Protein AF-A0A256HV25-F1 (afdb_monomer)

pLDDT: mean 75.72, std 18.16, range [23.39, 94.69]

Foldseek 3Di:
DDDDVNDDPVVVVVCVVVVVVLVVVCVVVVQNSLLVQLLVCLVVVDQNLVSLVVSLVSLVVLLVVVQVVVVVVVNDFVVLVVLLVLLLVLQLVQQQVVLVVVVVVVCSSVVLNVVSVVVVVVVVVVVVVVVVVLVVCCVPDDDPDPDDDDDDDDDDDDDPPVNVVVVVPPPDDWDQTPVRDIDHSCVSSVVSSVQSNCCNNNSRHSSD

Solvent-accessible surface area (backbone atoms only — not comparable to full-atom values): 11513 Å² total; per-residue (Å²): 136,75,51,66,94,82,36,54,59,65,60,51,51,49,51,52,54,50,51,48,53,53,48,49,52,31,61,71,67,64,56,40,55,25,61,61,42,18,57,52,34,43,74,73,68,44,54,46,72,60,19,24,52,51,12,43,55,50,30,50,57,53,39,53,54,49,50,56,60,39,44,78,70,69,73,61,52,64,69,60,49,56,44,30,48,56,17,21,53,56,13,23,54,53,16,37,52,49,41,56,56,30,46,77,69,73,44,24,55,59,53,42,48,50,54,48,53,51,51,50,52,51,51,51,50,50,52,51,51,46,55,54,47,55,58,58,44,64,76,65,67,77,85,85,71,92,69,90,85,82,82,89,82,83,94,81,89,86,75,56,72,65,57,59,57,55,68,70,63,76,51,82,59,70,41,76,45,93,85,71,50,75,45,34,52,60,57,47,26,48,50,21,21,52,52,16,23,50,21,34,48,54,9,39,51,83,51,115

Mean predicted aligned error: 12.94 Å

Sequence (208 aa):
MLGLLGLSAELFALFVVFGFMVGVFFGFFGMGGSFLVTPALLILGYSAPVAIGSSMAFVFGTAVIATLKHHDAGQVDYRLGALMFVGITIGIELGSRLVFGLEVLGIASVVVGVAYVILLAAIGILFTRNALNDEADAGGDGPEAESEGGSDVTPEDDVPEIARKIKSYNVPPMMTLADGSEASLWTITGVGGGVGLISGFLGVGGGF

Secondary structure (DSSP, 8-state):
---BTTB-HHHHHHHHHHHHHHHHHHHHH-S-THHHHHHHHHHTT--HHHHHHHHHHHHHHHHHHHHHHHHHTT---HHHHHHHHHHHHHHHHHHHHHHHHHHHTT-HHHHHHHHHHHHHHHHHHHHHHHHHHHHHHTTSS-------------S-S---HHHHHHTT---SPEEE-TTS-EEEHHHHHHHHHHHHHHHHHH------

Structure (mmCIF, N/CA/C/O backbone):
data_AF-A0A256HV25-F1
#
_entry.id   AF-A0A256HV25-F1
#
loop_
_atom_site.group_PDB
_atom_site.id
_atom_site.type_symbol
_atom_site.label_atom_id
_atom_site.label_alt_id
_atom_site.label_comp_id
_atom_site.label_asym_id
_atom_site.label_entity_id
_atom_site.label_seq_id
_atom_site.pdbx_PDB_ins_code
_atom_site.Cartn_x
_atom_site.Cartn_y
_atom_site.Cartn_z
_atom_site.occupancy
_atom_site.B_iso_or_equiv
_atom_site.auth_seq_id
_atom_site.auth_comp_id
_atom_site.auth_asym_id
_atom_site.auth_atom_id
_atom_site.pdbx_PDB_model_num
ATOM 1 N N . MET A 1 1 ? -17.867 10.812 -37.756 1.00 47.31 1 MET A N 1
ATOM 2 C CA . MET A 1 1 ? -16.881 10.834 -36.654 1.00 47.31 1 MET A CA 1
ATOM 3 C C . MET A 1 1 ? -17.546 11.455 -35.432 1.00 47.31 1 MET A C 1
ATOM 5 O O . MET A 1 1 ? -17.525 12.667 -35.290 1.00 47.31 1 MET A O 1
ATOM 9 N N . LEU A 1 2 ? -18.220 10.650 -34.607 1.00 52.59 2 LEU A N 1
ATOM 10 C CA . LEU A 1 2 ? -18.762 11.093 -33.316 1.00 52.59 2 LEU A CA 1
ATOM 11 C C . LEU A 1 2 ? -17.707 10.763 -32.258 1.00 52.59 2 LEU A C 1
ATOM 13 O O . LEU A 1 2 ? -17.643 9.638 -31.774 1.00 52.59 2 LEU A O 1
ATOM 17 N N . GLY A 1 3 ? -16.804 11.712 -32.012 1.00 55.16 3 GLY A N 1
ATOM 18 C CA . GLY A 1 3 ? -15.828 11.615 -30.934 1.00 55.16 3 GLY A CA 1
ATOM 19 C C . GLY A 1 3 ? -16.413 12.223 -29.668 1.00 55.16 3 GLY A C 1
ATOM 20 O O . GLY A 1 3 ? -16.650 13.429 -29.624 1.00 55.16 3 GLY A O 1
ATOM 21 N N . LEU A 1 4 ? -16.652 11.404 -28.648 1.00 59.78 4 LEU A N 1
ATOM 22 C CA . LEU A 1 4 ? -16.922 11.890 -27.299 1.00 59.78 4 LEU A CA 1
ATOM 23 C C . LEU A 1 4 ? -15.555 12.134 -26.640 1.00 59.78 4 LEU A C 1
ATOM 25 O O . LEU A 1 4 ? -14.702 11.250 -26.657 1.00 59.78 4 LEU A O 1
ATOM 29 N N . LEU A 1 5 ? -15.310 13.343 -26.123 1.00 67.81 5 LEU A N 1
ATOM 30 C CA . LEU A 1 5 ? -14.042 13.732 -25.473 1.00 67.81 5 LEU A CA 1
ATOM 31 C C . LEU A 1 5 ? -12.771 13.607 -26.349 1.00 67.81 5 LEU A C 1
ATOM 33 O O . LEU A 1 5 ? -11.666 13.505 -25.825 1.00 67.81 5 LEU A O 1
ATOM 37 N N . GLY A 1 6 ? -12.902 13.631 -27.681 1.00 73.31 6 GLY A N 1
ATOM 38 C CA . GLY A 1 6 ? -11.759 13.530 -28.603 1.00 73.31 6 GLY A CA 1
ATOM 39 C C . GLY A 1 6 ? -11.239 12.104 -28.838 1.00 73.31 6 GLY A C 1
ATOM 40 O O . GLY A 1 6 ? -10.242 11.932 -29.534 1.00 73.31 6 GLY A O 1
ATOM 41 N N . LEU A 1 7 ? -11.926 11.086 -28.310 1.00 77.06 7 LEU A N 1
ATOM 42 C CA . LEU A 1 7 ? -11.620 9.669 -28.522 1.00 77.06 7 LEU A CA 1
ATOM 43 C C . LEU A 1 7 ? -12.588 9.050 -29.540 1.00 77.06 7 LEU A C 1
ATOM 45 O O . LEU A 1 7 ? -13.741 9.471 -29.653 1.00 77.06 7 LEU A O 1
ATOM 49 N N . SER A 1 8 ? -12.134 8.043 -30.294 1.00 86.81 8 SER A N 1
ATOM 50 C CA . SER A 1 8 ? -13.025 7.272 -31.169 1.00 86.81 8 SER A CA 1
ATOM 51 C C . SER A 1 8 ? -14.019 6.455 -30.332 1.00 86.81 8 SER A C 1
ATOM 53 O O . SER A 1 8 ? -13.702 6.014 -29.226 1.00 86.81 8 SER A O 1
ATOM 55 N N . ALA A 1 9 ? -15.230 6.235 -30.859 1.00 83.62 9 ALA A N 1
ATOM 56 C CA . ALA A 1 9 ? -16.271 5.469 -30.165 1.00 83.62 9 ALA A CA 1
ATOM 57 C C . ALA A 1 9 ? -15.810 4.045 -29.796 1.00 83.62 9 ALA A C 1
ATOM 59 O O . ALA A 1 9 ? -16.172 3.529 -28.743 1.00 83.62 9 ALA A O 1
ATOM 60 N N . GLU A 1 10 ? -14.961 3.446 -30.632 1.00 85.50 10 GLU A N 1
ATOM 61 C CA . GLU A 1 10 ? -14.356 2.133 -30.391 1.00 85.50 10 GLU A CA 1
ATOM 62 C C . GLU A 1 10 ? -13.396 2.150 -29.197 1.00 85.50 10 GLU A C 1
ATOM 64 O O . GLU A 1 10 ? -13.460 1.265 -28.347 1.00 85.50 10 GLU A O 1
ATOM 69 N N . LEU A 1 11 ? -12.547 3.178 -29.085 1.00 86.56 11 LEU A N 1
ATOM 70 C CA . LEU A 1 11 ? -11.605 3.306 -27.972 1.00 86.56 11 LEU A CA 1
ATOM 71 C C . LEU A 1 11 ? -12.338 3.565 -26.650 1.00 86.56 11 LEU A C 1
ATOM 73 O O . LEU A 1 11 ? -11.982 3.010 -25.614 1.00 86.56 11 LEU A O 1
ATOM 77 N N . PHE A 1 12 ? -13.397 4.377 -26.702 1.00 88.00 12 PHE A N 1
ATOM 78 C CA . PHE A 1 12 ? -14.259 4.625 -25.551 1.00 88.00 12 PHE A CA 1
ATOM 79 C C . PHE A 1 12 ? -14.951 3.338 -25.083 1.00 88.00 12 PHE A C 1
ATOM 81 O O . PHE A 1 12 ? -14.896 3.007 -23.900 1.00 88.00 12 PHE A O 1
ATOM 88 N N . ALA A 1 13 ? -15.545 2.573 -26.006 1.00 89.00 13 ALA A N 1
ATOM 89 C CA . ALA A 1 13 ? -16.169 1.291 -25.690 1.00 89.00 13 ALA A CA 1
ATOM 90 C C . ALA A 1 13 ? -15.160 0.287 -25.108 1.00 89.00 13 ALA A C 1
ATOM 92 O O . ALA A 1 13 ? -15.465 -0.386 -24.124 1.00 89.00 13 ALA A O 1
ATOM 93 N N . LEU A 1 14 ? -13.943 0.232 -25.662 1.00 90.88 14 LEU A N 1
ATOM 94 C CA . LEU A 1 14 ? -12.866 -0.615 -25.154 1.00 90.88 14 LEU A CA 1
ATOM 95 C C . LEU A 1 14 ? -12.508 -0.264 -23.707 1.00 90.88 14 LEU A C 1
ATOM 97 O O . LEU A 1 14 ? -12.434 -1.165 -22.876 1.00 90.88 14 LEU A O 1
ATOM 101 N N . PHE A 1 15 ? -12.340 1.018 -23.375 1.00 87.12 15 PHE A N 1
ATOM 102 C CA . PHE A 1 15 ? -12.039 1.430 -22.000 1.00 87.12 15 PHE A CA 1
ATOM 103 C C . PHE A 1 15 ? -13.175 1.136 -21.022 1.00 87.12 15 PHE A C 1
ATOM 105 O O . PHE A 1 15 ? -12.900 0.716 -19.901 1.00 87.12 15 PHE A O 1
ATOM 112 N N . VAL A 1 16 ? -14.435 1.296 -21.435 1.00 89.56 16 VAL A N 1
ATOM 113 C CA . VAL A 1 16 ? -15.590 0.963 -20.587 1.00 89.56 16 VAL A CA 1
ATOM 114 C C . VAL A 1 16 ? -15.651 -0.539 -20.305 1.00 89.56 16 VAL A C 1
ATOM 116 O O . VAL A 1 16 ? -15.772 -0.934 -19.147 1.00 89.56 16 VAL A O 1
ATOM 119 N N . VAL A 1 17 ? -15.524 -1.387 -21.331 1.00 91.75 17 VAL A N 1
ATOM 120 C CA . VAL A 1 17 ? -15.552 -2.852 -21.163 1.00 91.75 17 VAL A CA 1
ATOM 121 C C . VAL A 1 17 ? -14.348 -3.336 -20.358 1.00 91.75 17 VAL A C 1
ATOM 123 O O . VAL A 1 17 ? -14.502 -4.165 -19.463 1.00 91.75 17 VAL A O 1
ATOM 126 N N . PHE A 1 18 ? -13.161 -2.794 -20.633 1.00 84.69 18 PHE A N 1
ATOM 127 C CA . PHE A 1 18 ? -11.949 -3.119 -19.889 1.00 84.69 18 PHE A CA 1
ATOM 128 C C . PHE A 1 18 ? -12.075 -2.715 -18.418 1.00 84.69 18 PHE A C 1
ATOM 130 O O . PHE A 1 18 ? -11.853 -3.542 -17.539 1.00 84.69 18 PHE A O 1
ATOM 137 N N . GLY A 1 19 ? -12.511 -1.482 -18.140 1.00 83.06 19 GLY A N 1
ATOM 138 C CA . GLY A 1 19 ? -12.758 -1.004 -16.780 1.00 83.06 19 GLY A CA 1
ATOM 139 C C . GLY A 1 19 ? -13.807 -1.840 -16.044 1.00 83.06 19 GLY A C 1
ATOM 140 O O . GLY A 1 19 ? -13.615 -2.161 -14.874 1.00 83.06 19 GLY A O 1
ATOM 141 N N . PHE A 1 20 ? -14.871 -2.263 -16.735 1.00 86.56 20 PHE A N 1
ATOM 142 C CA . PHE A 1 20 ? -15.882 -3.159 -16.174 1.00 86.56 20 PHE A CA 1
ATOM 143 C C . PHE A 1 20 ? -15.308 -4.540 -15.832 1.00 86.56 20 PHE A C 1
ATOM 145 O O . PHE A 1 20 ? -15.478 -4.994 -14.706 1.00 86.56 20 PHE A O 1
ATOM 152 N N . MET A 1 21 ? -14.585 -5.196 -16.750 1.00 85.06 21 MET A N 1
ATOM 153 C CA . MET A 1 21 ? -13.962 -6.502 -16.478 1.00 85.06 21 MET A CA 1
ATOM 154 C C . MET A 1 21 ? -12.959 -6.428 -15.327 1.00 85.06 21 MET A C 1
ATOM 156 O O . MET A 1 21 ? -12.987 -7.268 -14.432 1.00 85.06 21 MET A O 1
ATOM 160 N N . VAL A 1 22 ? -12.095 -5.412 -15.335 1.00 78.06 22 VAL A N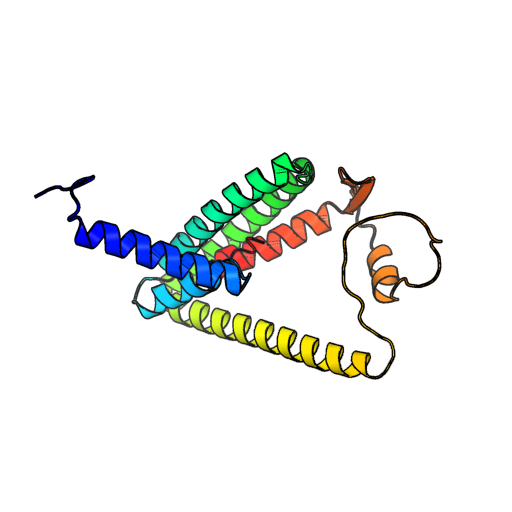 1
ATOM 161 C CA . VAL A 1 22 ? -11.122 -5.173 -14.265 1.00 78.06 22 VAL A CA 1
ATOM 162 C C . VAL A 1 22 ? -11.840 -4.958 -12.930 1.00 78.06 22 VAL A C 1
ATOM 164 O O . VAL A 1 22 ? -11.473 -5.579 -11.937 1.00 78.06 22 VAL A O 1
ATOM 167 N N . GLY A 1 23 ? -12.914 -4.162 -12.914 1.00 76.56 23 GLY A N 1
ATOM 168 C CA . GLY A 1 23 ? -13.751 -3.954 -11.733 1.00 76.56 23 GLY A CA 1
ATOM 169 C C . GLY A 1 23 ? -14.415 -5.236 -11.224 1.00 76.56 23 GLY A C 1
ATOM 170 O O . GLY A 1 23 ? -14.419 -5.474 -10.020 1.00 76.56 23 GLY A O 1
ATOM 171 N N . VAL A 1 24 ? -14.915 -6.095 -12.118 1.00 81.31 24 VAL A N 1
ATOM 172 C CA . VAL A 1 24 ? -15.495 -7.399 -11.751 1.00 81.31 24 VAL A CA 1
ATOM 173 C C . VAL A 1 24 ? -14.442 -8.317 -11.138 1.00 81.31 24 VAL A C 1
ATOM 175 O O . VAL A 1 24 ? -14.700 -8.903 -10.091 1.00 81.31 24 VAL A O 1
ATOM 178 N N . PHE A 1 25 ? -13.248 -8.421 -11.730 1.00 75.31 25 PHE A N 1
ATOM 179 C CA . PHE A 1 25 ? -12.173 -9.226 -11.147 1.00 75.31 25 PHE A CA 1
ATOM 180 C C . PHE A 1 25 ? -11.750 -8.694 -9.778 1.00 75.31 25 PHE A C 1
ATOM 182 O O . PHE A 1 25 ? -11.615 -9.471 -8.837 1.00 75.31 25 PHE A O 1
ATOM 189 N N . PHE A 1 26 ? -11.602 -7.378 -9.632 1.00 73.88 26 PHE A N 1
ATOM 190 C CA . PHE A 1 26 ? -11.257 -6.769 -8.348 1.00 73.88 26 PHE A CA 1
ATOM 191 C C . PHE A 1 26 ? -12.350 -6.967 -7.294 1.00 73.88 26 PHE A C 1
ATOM 193 O O . PHE A 1 26 ? -12.029 -7.246 -6.142 1.00 73.88 26 PHE A O 1
ATOM 200 N N . GLY A 1 27 ? -13.623 -6.888 -7.688 1.00 70.62 27 GLY A N 1
ATOM 201 C CA . GLY A 1 27 ? -14.752 -7.190 -6.811 1.00 70.62 27 GLY A CA 1
ATOM 202 C C . GLY A 1 27 ? -14.815 -8.664 -6.408 1.00 70.62 27 GLY A C 1
ATOM 203 O O . GLY A 1 27 ? -15.108 -8.959 -5.256 1.00 70.62 27 GLY A O 1
ATOM 204 N N . PHE A 1 28 ? -14.500 -9.586 -7.323 1.00 72.62 28 PHE A N 1
ATOM 205 C CA . PHE A 1 28 ? -14.548 -11.026 -7.063 1.00 72.62 28 PHE A CA 1
ATOM 206 C C . PHE A 1 28 ? -13.453 -11.493 -6.101 1.00 72.62 28 PHE A C 1
ATOM 208 O O . PHE A 1 28 ? -13.721 -12.290 -5.209 1.00 72.62 28 PHE A O 1
ATOM 215 N N . PHE A 1 29 ? -12.222 -10.998 -6.261 1.00 68.56 29 P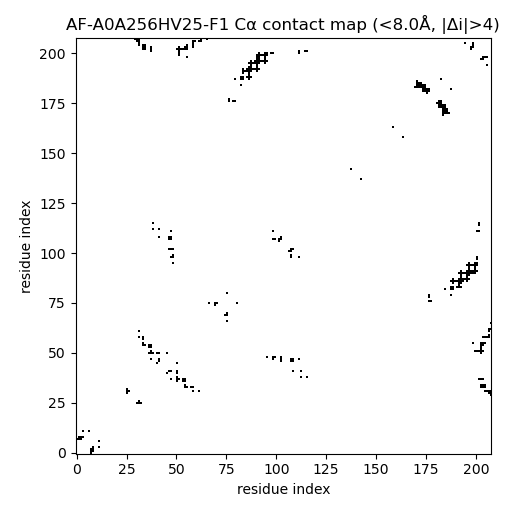HE A N 1
ATOM 216 C CA . PHE A 1 29 ? -11.122 -11.388 -5.376 1.00 68.56 29 PHE A CA 1
ATOM 217 C C . PHE A 1 29 ? -11.199 -10.733 -3.994 1.00 68.56 29 PHE A C 1
ATOM 219 O O . PHE A 1 29 ? -10.499 -11.188 -3.094 1.00 68.56 29 PHE A O 1
ATOM 226 N N . GLY A 1 30 ? -11.961 -9.643 -3.822 1.00 62.97 30 GLY A N 1
ATOM 227 C CA . GLY A 1 30 ? -12.058 -8.878 -2.565 1.00 62.97 30 GLY A CA 1
ATOM 228 C C . GLY A 1 30 ? -10.746 -8.213 -2.112 1.00 62.97 30 GLY A C 1
ATOM 229 O O . GLY A 1 30 ? -10.741 -7.321 -1.271 1.00 62.97 30 GLY A O 1
ATOM 230 N N . MET A 1 31 ? -9.619 -8.604 -2.703 1.00 61.97 31 MET A N 1
ATOM 231 C CA . MET A 1 31 ? -8.289 -8.083 -2.468 1.00 61.97 31 MET A CA 1
ATOM 232 C C . MET A 1 31 ? -8.137 -6.820 -3.324 1.00 61.97 31 MET A C 1
ATOM 234 O O . MET A 1 31 ? -7.856 -6.923 -4.516 1.00 61.97 31 MET A O 1
ATOM 238 N N . GLY A 1 32 ? -8.403 -5.635 -2.754 1.00 62.00 32 GLY A N 1
ATOM 239 C CA . GLY A 1 32 ? -8.324 -4.332 -3.429 1.00 62.00 32 GLY A CA 1
ATOM 240 C C . GLY A 1 32 ? -7.215 -4.293 -4.487 1.00 62.00 32 GLY A C 1
ATOM 241 O O . GLY A 1 32 ? -6.031 -4.370 -4.156 1.00 62.00 32 GLY A O 1
ATOM 242 N N . GLY A 1 33 ? -7.609 -4.227 -5.768 1.00 63.12 33 GLY A N 1
ATOM 243 C CA . GLY A 1 33 ? -6.828 -4.647 -6.950 1.00 63.12 33 GLY A CA 1
ATOM 244 C C . GLY A 1 33 ? -5.441 -4.024 -7.159 1.00 63.12 33 GLY A C 1
ATOM 245 O O . GLY A 1 33 ? -4.712 -4.426 -8.063 1.00 63.12 33 GLY A O 1
ATOM 246 N N . SER A 1 34 ? -5.045 -3.090 -6.294 1.00 71.75 34 SER A N 1
ATOM 247 C CA . SER A 1 34 ? -3.711 -2.495 -6.202 1.00 71.75 34 SER A CA 1
ATOM 248 C C . SER A 1 34 ? -2.580 -3.506 -6.098 1.00 71.75 34 SER A C 1
ATOM 250 O O . SER A 1 34 ? -1.491 -3.229 -6.598 1.00 71.75 34 SER A O 1
ATOM 252 N N . PHE A 1 35 ? -2.838 -4.679 -5.505 1.00 76.56 35 PHE A N 1
ATOM 253 C CA . PHE A 1 35 ? -1.812 -5.696 -5.364 1.00 76.56 35 PHE A CA 1
ATOM 254 C C . PHE A 1 35 ? -1.246 -6.046 -6.749 1.00 76.56 35 PHE A C 1
ATOM 256 O O . PHE A 1 35 ? -0.038 -5.968 -6.917 1.00 76.56 35 PHE A O 1
ATOM 263 N N . LEU A 1 36 ? -2.066 -6.298 -7.771 1.00 78.62 36 LEU A N 1
ATOM 264 C CA . LEU A 1 36 ? -1.574 -6.673 -9.106 1.00 78.62 36 LEU A CA 1
ATOM 265 C C . LEU A 1 36 ? -0.961 -5.515 -9.906 1.00 78.62 36 LEU A C 1
ATOM 267 O O . LEU A 1 36 ? -0.218 -5.758 -10.856 1.00 78.62 36 LEU A O 1
ATOM 271 N N . VAL A 1 37 ? -1.252 -4.264 -9.548 1.00 84.00 37 VAL A N 1
ATOM 272 C CA . VAL A 1 37 ? -0.834 -3.091 -10.332 1.00 84.00 37 VAL A CA 1
ATOM 273 C C . VAL A 1 37 ? 0.680 -2.890 -10.271 1.00 84.00 37 VAL A C 1
ATOM 275 O O . VAL A 1 37 ? 1.313 -2.755 -11.319 1.00 84.00 37 VAL A O 1
ATOM 278 N N . THR A 1 38 ? 1.282 -2.924 -9.077 1.00 88.56 38 THR A N 1
ATOM 279 C CA . THR A 1 38 ? 2.738 -2.767 -8.912 1.00 88.56 38 THR A CA 1
ATOM 280 C C . THR A 1 38 ? 3.547 -3.790 -9.725 1.00 88.56 38 THR A C 1
ATOM 282 O O . THR A 1 38 ? 4.367 -3.369 -10.544 1.00 88.56 38 THR A O 1
ATOM 285 N N . PRO A 1 39 ? 3.350 -5.118 -9.573 1.00 85.88 39 PRO A N 1
ATOM 286 C CA . PRO A 1 39 ? 4.124 -6.105 -10.322 1.00 85.88 39 PRO A CA 1
ATOM 287 C C . PRO A 1 39 ? 3.842 -6.040 -11.827 1.00 85.88 39 PRO A C 1
ATOM 289 O O . PRO A 1 39 ? 4.771 -6.214 -12.612 1.00 85.88 39 PRO A O 1
ATOM 292 N N . ALA A 1 40 ? 2.607 -5.742 -12.251 1.00 87.88 40 ALA A N 1
ATOM 293 C CA . ALA A 1 40 ? 2.295 -5.579 -13.668 1.00 87.88 40 ALA A CA 1
ATOM 294 C C . ALA A 1 40 ? 3.106 -4.434 -14.292 1.00 87.88 40 ALA A C 1
ATOM 296 O O . ALA A 1 40 ? 3.708 -4.612 -15.349 1.00 87.88 40 ALA A O 1
ATOM 297 N N . LEU A 1 41 ? 3.188 -3.283 -13.619 1.00 89.44 41 LEU A N 1
ATOM 298 C CA . LEU A 1 41 ? 3.982 -2.146 -14.089 1.00 89.44 41 LEU A CA 1
ATOM 299 C C . LEU A 1 41 ? 5.488 -2.445 -14.090 1.00 89.44 41 LEU A C 1
ATOM 301 O O . LEU A 1 41 ? 6.177 -2.066 -15.037 1.00 89.44 41 LEU A O 1
ATOM 305 N N . LEU A 1 42 ? 5.993 -3.178 -13.094 1.00 90.44 42 LEU A N 1
ATOM 306 C CA . LEU A 1 42 ? 7.389 -3.630 -13.079 1.00 90.44 42 LEU A CA 1
ATOM 307 C C . LEU A 1 42 ? 7.709 -4.555 -14.265 1.00 90.44 42 LEU A C 1
ATOM 309 O O . LEU A 1 42 ? 8.746 -4.393 -14.905 1.00 90.44 42 LEU A O 1
ATOM 313 N N . ILE A 1 43 ? 6.814 -5.492 -14.596 1.00 89.56 43 ILE A N 1
ATOM 314 C CA . ILE A 1 43 ? 6.967 -6.398 -15.751 1.00 89.56 43 ILE A CA 1
ATOM 315 C C . ILE A 1 43 ? 6.929 -5.619 -17.072 1.00 89.56 43 ILE A C 1
ATOM 317 O O . ILE A 1 43 ? 7.658 -5.951 -18.006 1.00 89.56 43 ILE A O 1
ATOM 321 N N . LEU A 1 44 ? 6.125 -4.556 -17.143 1.00 90.94 44 LEU A N 1
ATOM 322 C CA . LEU A 1 44 ? 6.076 -3.639 -18.286 1.00 90.94 44 LEU A CA 1
ATOM 323 C C . LEU A 1 44 ? 7.312 -2.724 -18.395 1.00 90.94 44 LEU A C 1
ATOM 325 O O . LEU A 1 44 ? 7.399 -1.933 -19.333 1.00 90.94 44 LEU A O 1
ATOM 329 N N . GLY A 1 45 ? 8.273 -2.834 -17.474 1.00 88.81 45 GLY A N 1
ATOM 330 C CA . GLY A 1 45 ? 9.540 -2.104 -17.516 1.00 88.81 45 GLY A CA 1
ATOM 331 C C . GLY A 1 45 ? 9.491 -0.704 -16.903 1.00 88.81 45 GLY A C 1
ATOM 332 O O . GLY A 1 45 ? 10.433 0.066 -17.089 1.00 88.81 45 GLY A O 1
ATOM 333 N N . TYR A 1 46 ? 8.428 -0.355 -16.172 1.00 91.88 46 TYR A N 1
ATOM 334 C CA . TYR A 1 46 ? 8.401 0.883 -15.393 1.00 91.88 46 TYR A CA 1
ATOM 335 C C . TYR A 1 46 ? 9.308 0.767 -14.160 1.00 91.88 46 TYR A C 1
ATOM 337 O O . TYR A 1 46 ? 9.472 -0.311 -13.586 1.00 91.88 46 TYR A O 1
ATOM 345 N N . SER A 1 47 ? 9.892 1.890 -13.734 1.00 91.88 47 SER A N 1
ATOM 346 C CA . SER A 1 47 ? 10.697 1.935 -12.511 1.00 91.88 47 SER A CA 1
ATOM 347 C C . SER A 1 47 ? 9.843 1.685 -11.267 1.00 91.88 47 SER A C 1
ATOM 349 O O . SER A 1 47 ? 8.648 2.003 -11.235 1.00 91.88 47 SER A O 1
ATOM 351 N N . ALA A 1 48 ? 10.458 1.141 -10.214 1.00 90.56 48 ALA A N 1
ATOM 352 C CA . ALA A 1 48 ? 9.744 0.794 -8.989 1.00 90.56 48 ALA A CA 1
ATOM 353 C C . ALA A 1 48 ? 9.032 1.990 -8.327 1.00 90.56 48 ALA A C 1
ATOM 355 O O . ALA A 1 48 ? 7.859 1.834 -7.978 1.00 90.56 48 ALA A O 1
ATOM 356 N N . PRO A 1 49 ? 9.631 3.196 -8.225 1.00 90.69 49 PRO A N 1
ATOM 357 C CA . PRO A 1 49 ? 8.934 4.356 -7.672 1.00 90.69 49 PRO A CA 1
ATOM 358 C C . PRO A 1 49 ? 7.676 4.744 -8.459 1.00 90.69 49 PRO A C 1
ATOM 360 O O . PRO A 1 49 ? 6.670 5.126 -7.865 1.00 90.69 49 PRO A O 1
ATOM 363 N N . VAL A 1 50 ? 7.704 4.623 -9.793 1.00 91.06 50 VAL A N 1
ATOM 364 C CA . VAL A 1 50 ? 6.548 4.938 -10.650 1.00 91.06 50 VAL A CA 1
ATOM 365 C C . VAL A 1 50 ? 5.455 3.887 -10.484 1.00 91.06 50 VAL A C 1
ATOM 367 O O . VAL A 1 50 ? 4.281 4.243 -10.370 1.00 91.06 50 VAL A O 1
ATOM 370 N N . ALA A 1 51 ? 5.829 2.607 -10.427 1.00 91.00 51 ALA A N 1
ATOM 371 C CA . ALA A 1 51 ? 4.890 1.511 -10.209 1.00 91.00 51 ALA A CA 1
ATOM 372 C C . ALA A 1 51 ? 4.170 1.640 -8.855 1.00 91.00 51 ALA A C 1
ATOM 374 O O . ALA A 1 51 ? 2.941 1.612 -8.809 1.00 91.00 51 ALA A O 1
ATOM 375 N N . ILE A 1 52 ? 4.934 1.870 -7.783 1.00 90.62 52 ILE A N 1
ATOM 376 C CA . ILE A 1 52 ? 4.434 2.034 -6.410 1.00 90.62 52 ILE A CA 1
ATOM 377 C C . ILE A 1 52 ? 3.576 3.296 -6.275 1.00 90.62 52 ILE A C 1
ATOM 379 O O . ILE A 1 52 ? 2.502 3.261 -5.679 1.00 90.62 52 ILE A O 1
ATOM 383 N N . GLY A 1 53 ? 4.005 4.422 -6.852 1.00 90.31 53 GLY A N 1
ATOM 384 C CA . GLY A 1 53 ? 3.216 5.656 -6.821 1.00 90.31 53 GLY A CA 1
ATOM 385 C C . GLY A 1 53 ? 1.881 5.517 -7.559 1.00 90.31 53 G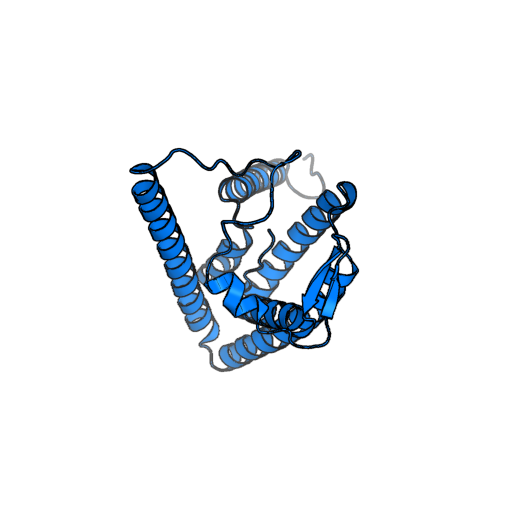LY A C 1
ATOM 386 O O . GLY A 1 53 ? 0.849 5.995 -7.086 1.00 90.31 53 GLY A O 1
ATOM 387 N N . SER A 1 54 ? 1.881 4.812 -8.693 1.00 90.12 54 SER A N 1
ATOM 388 C CA . SER A 1 54 ? 0.669 4.573 -9.484 1.00 90.12 54 SER A CA 1
ATOM 389 C C . SER A 1 54 ? -0.322 3.668 -8.751 1.00 90.12 54 SER A C 1
ATOM 391 O O . SER A 1 54 ? -1.523 3.945 -8.743 1.00 90.12 54 SER A O 1
ATOM 393 N N . SER A 1 55 ? 0.160 2.611 -8.093 1.00 86.38 55 SER A N 1
ATOM 394 C CA . SER A 1 55 ? -0.700 1.732 -7.299 1.00 86.38 55 SER A CA 1
ATOM 395 C C . SER A 1 55 ? -1.245 2.440 -6.053 1.00 86.38 55 SER A C 1
ATOM 397 O O . SER A 1 55 ? -2.426 2.290 -5.747 1.00 86.38 55 SER A O 1
ATOM 399 N N . MET A 1 56 ? -0.451 3.290 -5.388 1.00 87.19 56 MET A N 1
ATOM 400 C CA . MET A 1 56 ? -0.914 4.132 -4.274 1.00 87.19 56 MET A CA 1
ATOM 401 C C . MET A 1 56 ? -2.046 5.075 -4.695 1.00 87.19 56 MET A C 1
ATOM 403 O O . MET A 1 56 ? -3.033 5.213 -3.974 1.00 87.19 56 MET A O 1
ATOM 407 N N . ALA A 1 57 ? -1.944 5.694 -5.876 1.00 88.00 57 ALA A N 1
ATOM 408 C CA . ALA A 1 57 ? -3.006 6.547 -6.406 1.00 88.00 57 ALA A CA 1
ATOM 409 C C . ALA A 1 57 ? -4.307 5.761 -6.648 1.00 88.00 5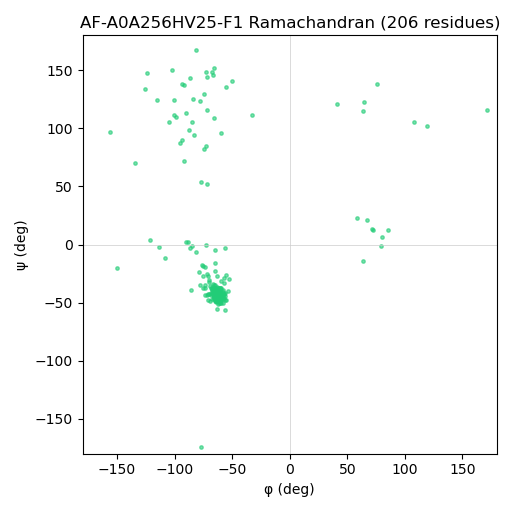7 ALA A C 1
ATOM 411 O O . ALA A 1 57 ? -5.399 6.260 -6.367 1.00 88.00 57 ALA A O 1
ATOM 412 N N . PHE A 1 58 ? -4.196 4.515 -7.115 1.00 82.94 58 PHE A N 1
ATOM 413 C CA . PHE A 1 58 ? -5.342 3.622 -7.272 1.00 82.94 58 PHE A CA 1
ATOM 414 C C . PHE A 1 58 ? -5.993 3.277 -5.920 1.00 82.94 58 PHE A C 1
ATOM 416 O O . PHE A 1 58 ? -7.203 3.445 -5.773 1.00 82.94 58 PHE A O 1
ATOM 423 N N . VAL A 1 59 ? -5.195 2.878 -4.918 1.00 83.19 59 VAL A N 1
ATOM 424 C CA . VAL A 1 59 ? -5.670 2.602 -3.544 1.00 83.19 59 VAL A CA 1
ATOM 425 C C . VAL A 1 59 ? -6.373 3.815 -2.952 1.00 83.19 59 VAL A C 1
ATOM 427 O O . VAL A 1 59 ? -7.416 3.677 -2.319 1.00 83.19 59 VAL A O 1
ATOM 430 N N . PHE A 1 60 ? -5.815 5.009 -3.146 1.00 86.69 60 PHE A N 1
ATOM 431 C CA . PHE A 1 60 ? -6.409 6.239 -2.641 1.00 86.69 60 PHE A CA 1
ATOM 432 C C . PHE A 1 60 ? -7.828 6.437 -3.188 1.00 86.69 60 PHE A C 1
ATOM 434 O O . PHE A 1 60 ? -8.752 6.697 -2.420 1.00 86.69 60 PHE A O 1
ATOM 441 N N . GLY A 1 61 ? -8.025 6.239 -4.496 1.00 85.12 61 GLY A N 1
ATOM 442 C CA . GLY A 1 61 ? -9.346 6.334 -5.118 1.00 85.12 61 GLY A CA 1
ATOM 443 C C . GLY A 1 61 ? -10.353 5.344 -4.528 1.00 85.12 61 GLY A C 1
ATOM 444 O O . GLY A 1 61 ? -11.469 5.734 -4.179 1.00 85.12 61 GLY A O 1
ATOM 445 N N . THR A 1 62 ? -9.958 4.080 -4.354 1.00 80.81 62 THR A N 1
ATOM 446 C CA . THR A 1 62 ? -10.837 3.060 -3.763 1.00 80.81 62 THR A CA 1
ATOM 447 C C . THR A 1 62 ? -11.124 3.333 -2.287 1.00 80.81 62 THR A C 1
ATOM 449 O O . THR A 1 62 ? -12.264 3.181 -1.857 1.00 80.81 62 THR A O 1
ATOM 452 N N . ALA A 1 63 ? -10.132 3.804 -1.526 1.00 83.88 63 ALA A N 1
ATOM 453 C CA . ALA A 1 63 ? -10.272 4.128 -0.108 1.00 83.88 63 ALA A CA 1
ATOM 454 C C . ALA A 1 63 ? -11.226 5.306 0.126 1.00 83.88 63 ALA A C 1
ATOM 456 O O . ALA A 1 63 ? -12.031 5.264 1.055 1.00 83.88 63 ALA A O 1
ATOM 457 N N . VAL A 1 64 ? -11.195 6.334 -0.731 1.00 87.31 64 VAL A N 1
ATOM 458 C CA . VAL A 1 64 ? -12.144 7.457 -0.656 1.00 87.31 64 VAL A CA 1
ATOM 459 C C . VAL A 1 64 ? -13.574 6.966 -0.876 1.00 87.31 64 VAL A C 1
ATOM 461 O O . VAL A 1 64 ? -14.456 7.285 -0.082 1.00 87.31 64 VAL A O 1
ATOM 464 N N . ILE A 1 65 ? -13.808 6.154 -1.912 1.00 85.88 65 ILE A N 1
ATOM 465 C CA . ILE A 1 65 ? -15.142 5.606 -2.204 1.00 85.88 65 ILE A CA 1
ATOM 466 C C . ILE A 1 65 ? -15.622 4.710 -1.054 1.00 85.88 65 ILE A C 1
ATOM 468 O O . ILE A 1 65 ? -16.767 4.834 -0.620 1.00 85.88 65 ILE A O 1
ATOM 472 N N . ALA A 1 66 ? -14.747 3.846 -0.531 1.00 82.88 66 ALA A N 1
ATOM 473 C CA . ALA A 1 66 ? -15.049 2.999 0.617 1.00 82.88 66 ALA A CA 1
ATOM 474 C C . ALA A 1 66 ? -15.401 3.836 1.853 1.00 82.88 66 ALA A C 1
ATOM 476 O O . ALA A 1 66 ? -16.418 3.580 2.490 1.00 82.88 66 ALA A O 1
ATOM 477 N N . THR A 1 67 ? -14.622 4.877 2.152 1.00 85.94 67 THR A N 1
ATOM 478 C CA . THR A 1 67 ? -14.871 5.767 3.295 1.00 85.94 67 THR A CA 1
ATOM 479 C C . THR A 1 67 ? -16.218 6.469 3.165 1.00 85.94 67 THR A C 1
ATOM 481 O O . THR A 1 67 ? -16.978 6.490 4.125 1.00 85.94 67 THR A O 1
ATOM 484 N N . LEU A 1 68 ? -16.552 6.995 1.982 1.00 86.88 68 LEU A N 1
ATOM 485 C CA . LEU A 1 68 ? -17.849 7.635 1.741 1.00 86.88 68 LEU A CA 1
ATOM 486 C C . LEU A 1 68 ? -19.010 6.652 1.942 1.00 86.88 68 LEU A C 1
ATOM 488 O O . LEU A 1 68 ? -19.980 6.980 2.615 1.00 86.88 68 LEU A O 1
ATOM 492 N N . LYS A 1 69 ? -18.884 5.424 1.429 1.00 86.06 69 LYS A N 1
ATOM 493 C CA . LYS A 1 69 ? -19.910 4.386 1.586 1.00 86.06 69 LYS A CA 1
ATOM 494 C C . LYS A 1 69 ? -20.133 4.000 3.055 1.00 86.06 69 LYS A C 1
ATOM 496 O O . LYS A 1 69 ? -21.277 3.869 3.476 1.00 86.06 69 LYS A O 1
ATOM 501 N N . HIS A 1 70 ? -19.063 3.806 3.826 1.00 85.19 70 HIS A N 1
ATOM 502 C CA . HIS A 1 70 ? -19.159 3.409 5.239 1.00 85.19 70 HIS A CA 1
ATOM 503 C C . HIS A 1 70 ? -19.504 4.585 6.159 1.00 85.19 70 HIS A C 1
ATOM 505 O O . HIS A 1 70 ? -20.064 4.391 7.238 1.00 85.19 70 HIS A O 1
ATOM 511 N N . HIS A 1 71 ? -19.208 5.815 5.735 1.00 86.38 71 HIS A N 1
ATOM 512 C CA . HIS A 1 71 ? -19.620 7.014 6.451 1.00 86.38 71 HIS A CA 1
ATOM 513 C C . HIS A 1 71 ? -21.141 7.102 6.551 1.00 86.38 71 HIS A C 1
ATOM 515 O O . HIS A 1 71 ? -21.669 7.353 7.633 1.00 86.38 71 HIS A O 1
ATOM 521 N N . ASP A 1 72 ? -21.839 6.834 5.448 1.00 82.31 72 ASP A N 1
ATOM 522 C CA . ASP A 1 72 ? -23.302 6.870 5.408 1.00 82.31 72 ASP A CA 1
ATOM 523 C C . ASP A 1 72 ? -23.935 5.782 6.298 1.00 82.31 72 ASP A C 1
ATOM 525 O O . ASP A 1 72 ? -25.058 5.946 6.771 1.00 82.31 72 ASP A O 1
ATOM 529 N N . ALA A 1 73 ? -23.194 4.706 6.590 1.00 83.38 73 ALA A N 1
ATOM 530 C CA . ALA A 1 73 ? -23.578 3.653 7.531 1.00 83.38 73 ALA A CA 1
ATOM 531 C C . ALA A 1 73 ? -23.235 3.972 9.003 1.00 83.38 73 ALA A C 1
ATOM 533 O O . ALA A 1 73 ? -23.520 3.166 9.885 1.00 83.38 73 ALA A O 1
ATOM 534 N N . GLY A 1 74 ? -22.616 5.124 9.293 1.00 80.88 74 GLY A N 1
ATOM 535 C CA . GLY A 1 74 ? -22.200 5.506 10.648 1.00 80.88 74 GLY A CA 1
ATOM 536 C C . GLY A 1 74 ? -21.012 4.707 11.199 1.00 80.88 74 GLY A C 1
ATOM 537 O O . GLY A 1 74 ? -20.732 4.780 12.391 1.00 80.88 74 GLY A O 1
ATOM 538 N N . GLN A 1 75 ? -20.300 3.963 10.347 1.00 80.38 75 GLN A N 1
ATOM 539 C CA . GLN A 1 75 ? -19.217 3.048 10.738 1.00 80.38 75 GLN A CA 1
ATOM 540 C C . GLN A 1 75 ? -17.827 3.716 10.761 1.00 80.38 75 GLN A C 1
ATOM 542 O O . GLN A 1 75 ? -16.821 3.060 11.023 1.00 80.38 75 GLN A O 1
ATOM 547 N N . VAL A 1 76 ? -17.738 5.020 10.472 1.00 82.06 76 VAL A N 1
ATOM 548 C CA . VAL A 1 76 ? -16.458 5.739 10.357 1.00 82.06 76 VAL A CA 1
ATOM 549 C C . VAL A 1 76 ? -16.134 6.503 11.638 1.00 82.06 76 VAL A C 1
ATOM 551 O O . VAL A 1 76 ? -16.724 7.545 11.926 1.00 82.06 76 VAL A O 1
ATOM 554 N N . ASP A 1 77 ? -15.119 6.035 12.367 1.00 85.75 77 ASP A N 1
ATOM 555 C CA . ASP A 1 77 ? -14.498 6.789 13.458 1.00 85.75 77 ASP A CA 1
ATOM 556 C C . ASP A 1 77 ? -13.374 7.690 12.913 1.00 85.75 77 ASP A C 1
ATOM 558 O O . ASP A 1 77 ? -12.230 7.277 12.696 1.00 85.75 77 ASP A O 1
ATOM 562 N N . TYR A 1 78 ? -13.699 8.966 12.710 1.00 84.69 78 TYR A N 1
ATOM 563 C CA . TYR A 1 78 ? -12.752 9.971 12.228 1.00 84.69 78 TYR A CA 1
ATOM 564 C C . TYR A 1 78 ? -11.574 10.223 13.180 1.00 84.69 78 TYR A C 1
ATOM 566 O O . TYR A 1 78 ? -10.497 10.622 12.729 1.00 84.69 78 TYR A O 1
ATOM 574 N N . ARG A 1 79 ? -11.743 9.995 14.488 1.00 82.56 79 ARG A N 1
ATOM 575 C CA . ARG A 1 79 ? -10.675 10.178 15.478 1.00 82.56 79 ARG A CA 1
ATOM 576 C C . ARG A 1 79 ? -9.653 9.055 15.361 1.00 82.56 79 ARG A C 1
ATOM 578 O O . ARG A 1 79 ? -8.450 9.326 15.361 1.00 82.56 79 ARG A O 1
ATOM 585 N N . LEU A 1 80 ? -10.124 7.818 15.213 1.00 85.19 80 LEU A N 1
ATOM 586 C CA . LEU A 1 80 ? -9.270 6.668 14.934 1.00 85.19 80 LEU A CA 1
ATOM 587 C C . LEU A 1 80 ? -8.559 6.827 13.584 1.00 85.19 80 LEU A C 1
ATOM 589 O O . LEU A 1 80 ? -7.339 6.663 13.506 1.00 85.19 80 LEU A O 1
ATOM 593 N N . GLY A 1 81 ? -9.300 7.223 12.545 1.00 86.00 81 GLY A N 1
ATOM 594 C CA . GLY A 1 81 ? -8.758 7.465 11.208 1.00 86.00 81 GLY A CA 1
ATOM 595 C C . GLY A 1 81 ? -7.648 8.520 11.196 1.00 86.00 81 GLY A C 1
ATOM 596 O O . GLY A 1 81 ? -6.593 8.299 10.604 1.00 86.00 81 GLY A O 1
ATOM 597 N N . ALA A 1 82 ? -7.823 9.633 11.915 1.00 86.81 82 ALA A N 1
ATOM 598 C CA . ALA A 1 82 ? -6.801 10.675 12.022 1.00 86.81 82 ALA A CA 1
ATOM 599 C C . ALA A 1 82 ? -5.513 10.179 12.705 1.00 86.81 82 ALA A C 1
ATOM 601 O O . ALA A 1 82 ? -4.411 10.556 12.310 1.00 86.81 82 ALA A O 1
ATOM 602 N N . LEU A 1 83 ? -5.627 9.310 13.710 1.00 84.38 83 LEU A N 1
ATOM 603 C CA . LEU A 1 83 ? -4.465 8.724 14.380 1.00 84.38 83 LEU A CA 1
ATOM 604 C C . LEU A 1 83 ? -3.735 7.704 13.512 1.00 84.38 83 LEU A C 1
ATOM 606 O O . LEU A 1 83 ? -2.505 7.731 13.430 1.00 84.38 83 LEU A O 1
ATOM 610 N N . MET A 1 84 ? -4.489 6.839 12.835 1.00 86.19 84 MET A N 1
ATOM 611 C CA . MET A 1 84 ? -3.948 5.927 11.829 1.00 86.19 84 MET A CA 1
ATOM 612 C C . MET A 1 84 ? -3.204 6.705 10.745 1.00 86.19 84 MET A C 1
ATOM 614 O O . MET A 1 84 ? -2.081 6.343 10.404 1.00 86.19 84 MET A O 1
ATOM 618 N N . PHE A 1 85 ? -3.778 7.811 10.266 1.00 88.69 85 PHE A N 1
ATOM 619 C CA . PHE A 1 85 ? -3.182 8.658 9.236 1.00 88.69 85 PHE A CA 1
ATOM 620 C C . PHE A 1 85 ? -1.785 9.161 9.620 1.00 88.69 85 PHE A C 1
ATOM 622 O O . PHE A 1 85 ? -0.874 9.126 8.790 1.00 88.69 85 PHE A O 1
ATOM 629 N N . VAL A 1 86 ? -1.575 9.568 10.877 1.00 90.00 86 VAL A N 1
ATOM 630 C CA . VAL A 1 86 ? -0.250 9.998 11.359 1.00 90.00 86 VAL A CA 1
ATOM 631 C C . VAL A 1 86 ? 0.763 8.854 11.280 1.00 90.00 86 VAL A C 1
ATOM 633 O O . VAL A 1 86 ? 1.851 9.038 10.735 1.00 90.00 86 VAL A O 1
ATOM 636 N N . GLY A 1 87 ? 0.402 7.668 11.779 1.00 89.44 87 GLY A N 1
ATOM 637 C CA . GLY A 1 87 ? 1.269 6.488 11.713 1.00 89.44 87 GLY A CA 1
ATOM 638 C C . GLY A 1 87 ? 1.590 6.099 10.270 1.00 89.44 87 GLY A C 1
ATOM 639 O O . GLY A 1 87 ? 2.758 5.977 9.903 1.00 89.44 87 GLY A O 1
ATOM 640 N N . ILE A 1 88 ? 0.554 5.992 9.436 1.00 90.12 88 ILE A N 1
ATOM 641 C CA . ILE A 1 88 ? 0.653 5.626 8.020 1.00 90.12 88 ILE A CA 1
ATOM 642 C C . ILE A 1 88 ? 1.568 6.591 7.270 1.00 90.12 88 ILE A C 1
ATOM 644 O O . ILE A 1 88 ? 2.452 6.138 6.551 1.00 90.12 88 ILE A O 1
ATOM 648 N N . THR A 1 89 ? 1.415 7.901 7.467 1.00 91.12 89 THR A N 1
ATOM 649 C CA . THR A 1 89 ? 2.233 8.911 6.776 1.00 91.12 89 THR A CA 1
ATOM 650 C C . THR A 1 89 ? 3.721 8.735 7.083 1.00 91.12 89 THR A C 1
ATOM 652 O O . THR A 1 89 ? 4.549 8.755 6.174 1.00 91.12 89 THR A O 1
ATOM 655 N N . ILE A 1 90 ? 4.071 8.503 8.353 1.00 93.62 90 ILE A N 1
ATOM 656 C CA . ILE A 1 90 ? 5.462 8.261 8.765 1.00 93.62 90 ILE A CA 1
ATOM 657 C C . ILE A 1 90 ? 5.988 6.957 8.151 1.00 93.62 90 ILE A C 1
ATOM 659 O O . ILE A 1 90 ? 7.110 6.922 7.642 1.00 93.62 90 ILE A O 1
ATOM 663 N N . GLY A 1 91 ? 5.174 5.899 8.169 1.00 91.56 91 GLY A N 1
ATOM 664 C CA . GLY A 1 91 ? 5.505 4.615 7.559 1.00 91.56 91 GLY A CA 1
ATOM 665 C C . GLY A 1 91 ? 5.759 4.729 6.055 1.00 91.56 91 GLY A C 1
ATOM 666 O O . GLY A 1 91 ? 6.803 4.288 5.580 1.00 91.56 91 GLY A O 1
ATOM 667 N N . ILE A 1 92 ? 4.847 5.372 5.318 1.00 91.50 92 ILE A N 1
ATOM 668 C CA . ILE A 1 92 ? 4.945 5.559 3.863 1.00 91.50 92 ILE A CA 1
ATOM 669 C C . ILE A 1 92 ? 6.213 6.323 3.510 1.00 91.50 92 ILE A C 1
ATOM 671 O O . ILE A 1 92 ? 6.938 5.914 2.607 1.00 91.50 92 ILE A O 1
ATOM 675 N N . GLU A 1 93 ? 6.515 7.399 4.234 1.00 93.50 93 GLU A N 1
ATOM 676 C CA . GLU A 1 93 ? 7.712 8.197 3.984 1.00 93.50 93 GLU A CA 1
ATOM 677 C C . GLU A 1 93 ? 8.995 7.369 4.182 1.00 93.50 93 GLU A C 1
ATOM 679 O O . GLU A 1 93 ? 9.924 7.448 3.376 1.00 93.50 93 GLU A O 1
ATOM 684 N N . LEU A 1 94 ? 9.048 6.526 5.219 1.00 94.69 94 LEU A N 1
ATOM 685 C CA . LEU A 1 94 ? 10.164 5.601 5.445 1.00 94.69 94 LEU A CA 1
ATOM 686 C C . LEU A 1 94 ? 10.272 4.549 4.332 1.00 94.69 94 LEU A C 1
ATOM 688 O O . LEU A 1 94 ? 11.362 4.342 3.797 1.00 94.69 94 LEU A O 1
ATOM 692 N N . GLY A 1 95 ? 9.158 3.914 3.958 1.00 91.00 95 GLY A N 1
ATOM 693 C CA . GLY A 1 95 ? 9.114 2.907 2.893 1.00 91.00 95 GLY A CA 1
ATOM 694 C C . GLY A 1 95 ? 9.524 3.479 1.534 1.00 91.00 95 GLY A C 1
ATOM 695 O O . GLY A 1 95 ? 10.376 2.914 0.851 1.00 91.00 95 GLY A O 1
ATOM 696 N N . SER A 1 96 ? 9.001 4.654 1.190 1.00 90.94 96 SER A N 1
ATOM 697 C CA . SER A 1 96 ? 9.323 5.384 -0.038 1.00 90.94 96 SER A CA 1
ATOM 698 C C . SER A 1 96 ? 10.812 5.726 -0.117 1.00 90.94 96 SER A C 1
ATOM 700 O O . SER A 1 96 ? 11.469 5.440 -1.118 1.00 90.94 96 SER A O 1
ATOM 702 N N . ARG A 1 97 ? 11.400 6.254 0.967 1.00 93.31 97 ARG A N 1
ATOM 703 C CA . ARG A 1 97 ? 12.843 6.550 1.020 1.00 93.31 97 ARG A CA 1
ATOM 704 C C . ARG A 1 97 ? 13.709 5.314 0.820 1.00 93.31 97 ARG A C 1
ATOM 706 O O . ARG A 1 97 ? 14.744 5.417 0.164 1.00 93.31 97 ARG A O 1
ATOM 713 N N . LEU A 1 98 ? 13.298 4.161 1.351 1.00 93.00 98 LEU A N 1
ATOM 714 C CA . LEU A 1 98 ? 13.991 2.901 1.088 1.00 93.00 98 LEU A CA 1
ATOM 715 C C . LEU A 1 98 ? 13.952 2.578 -0.405 1.00 93.00 98 LEU A C 1
ATOM 717 O O . LEU A 1 98 ? 15.005 2.369 -0.998 1.00 93.00 98 LEU A O 1
ATOM 721 N N . VAL A 1 99 ? 12.776 2.619 -1.034 1.00 92.06 99 VAL A N 1
ATOM 722 C CA . VAL A 1 99 ? 12.630 2.350 -2.474 1.00 92.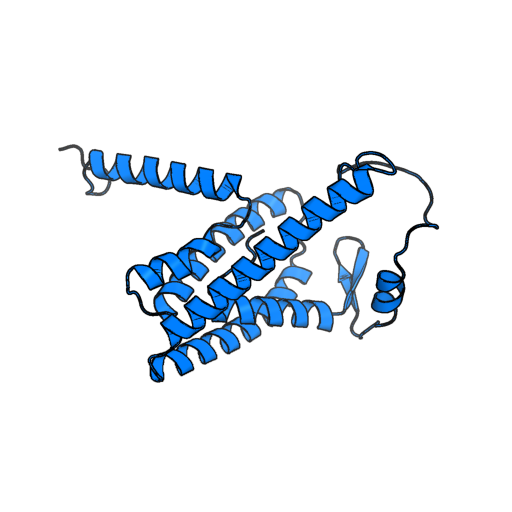06 99 VAL A CA 1
ATOM 723 C C . VAL A 1 99 ? 13.489 3.299 -3.308 1.00 92.06 99 VAL A C 1
ATOM 725 O O . VAL A 1 99 ? 14.227 2.835 -4.171 1.00 92.06 99 VAL A O 1
ATOM 728 N N . PHE A 1 100 ? 13.467 4.605 -3.028 1.00 92.25 100 PHE A N 1
ATOM 729 C CA . PHE A 1 100 ? 14.323 5.572 -3.720 1.00 92.25 100 PHE A CA 1
ATOM 730 C C . PHE A 1 100 ? 15.816 5.288 -3.509 1.00 92.25 100 PHE A C 1
ATOM 732 O O . PHE A 1 100 ? 16.598 5.392 -4.451 1.00 92.25 100 PHE A O 1
ATOM 739 N N . GLY A 1 101 ? 16.221 4.878 -2.304 1.00 91.31 101 GLY A N 1
ATOM 740 C CA . GLY A 1 101 ? 17.591 4.438 -2.038 1.00 91.31 101 GLY A CA 1
ATOM 741 C C . GLY A 1 101 ? 17.985 3.206 -2.859 1.00 91.31 101 GLY A C 1
ATOM 742 O O . GLY A 1 101 ? 19.082 3.154 -3.411 1.00 91.31 101 GLY A O 1
ATOM 743 N N . LEU A 1 102 ? 17.079 2.237 -2.996 1.00 91.62 102 LEU A N 1
ATOM 744 C CA . LEU A 1 102 ? 17.278 1.044 -3.820 1.00 91.62 102 LEU A CA 1
ATOM 745 C C . LEU A 1 102 ? 17.273 1.359 -5.325 1.00 91.62 102 LEU A C 1
ATOM 747 O O . LEU A 1 102 ? 17.940 0.666 -6.097 1.00 91.62 102 LEU A O 1
ATOM 751 N N . GLU A 1 103 ? 16.535 2.387 -5.743 1.00 91.25 103 GLU A N 1
ATOM 752 C CA . GLU A 1 103 ? 16.454 2.835 -7.136 1.00 91.25 103 GLU A CA 1
ATOM 753 C C . GLU A 1 103 ? 17.790 3.439 -7.572 1.00 91.25 103 GLU A C 1
ATOM 755 O O . GLU A 1 103 ? 18.297 3.104 -8.639 1.00 91.25 103 GLU A O 1
ATOM 760 N N . VAL A 1 104 ? 18.426 4.243 -6.709 1.00 90.75 104 VAL A N 1
ATOM 761 C CA . VAL A 1 104 ? 19.781 4.778 -6.948 1.00 90.75 104 VAL A CA 1
ATOM 762 C C . VAL A 1 104 ? 20.812 3.654 -7.112 1.00 90.75 104 VAL A C 1
ATOM 764 O O . VAL A 1 104 ? 21.771 3.799 -7.867 1.00 90.75 104 VAL A O 1
ATOM 767 N N . LEU A 1 105 ? 20.606 2.518 -6.441 1.00 90.75 105 LEU A N 1
ATOM 768 C CA . LEU A 1 105 ? 21.442 1.321 -6.573 1.00 90.75 105 LEU A CA 1
ATOM 769 C C . LEU A 1 105 ? 21.090 0.459 -7.803 1.00 90.75 105 LEU A C 1
ATOM 771 O O . LEU A 1 105 ? 21.787 -0.517 -8.074 1.00 90.75 105 LEU A O 1
ATOM 775 N N . GLY A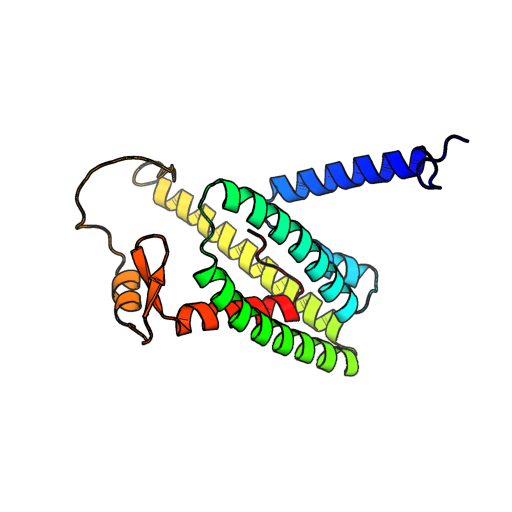 1 106 ? 20.021 0.785 -8.537 1.00 90.50 106 GLY A N 1
ATOM 776 C CA . GLY A 1 106 ? 19.568 0.054 -9.725 1.00 90.50 106 GLY A CA 1
ATOM 777 C C . GLY A 1 106 ? 18.935 -1.313 -9.441 1.00 90.50 106 GLY A C 1
ATOM 778 O O . GLY A 1 106 ? 18.745 -2.098 -10.367 1.00 90.50 106 GLY A O 1
ATOM 779 N N . ILE A 1 107 ? 18.615 -1.622 -8.178 1.00 92.75 107 ILE A N 1
ATOM 780 C CA . ILE A 1 107 ? 18.090 -2.936 -7.760 1.00 92.75 107 ILE A CA 1
ATOM 781 C C . ILE A 1 107 ? 16.641 -2.891 -7.262 1.00 92.75 107 ILE A C 1
ATOM 783 O O . ILE A 1 107 ? 16.086 -3.941 -6.937 1.00 92.75 107 ILE A O 1
ATOM 787 N N . ALA A 1 108 ? 16.007 -1.715 -7.208 1.00 90.44 108 ALA A N 1
ATOM 788 C CA . ALA A 1 108 ? 14.659 -1.568 -6.655 1.00 90.44 108 ALA A CA 1
ATOM 789 C C . ALA A 1 108 ? 13.630 -2.482 -7.323 1.00 90.44 108 ALA A C 1
ATOM 791 O O . ALA A 1 108 ? 12.924 -3.190 -6.616 1.00 90.44 108 ALA A O 1
ATOM 792 N N . SER A 1 109 ? 13.583 -2.546 -8.656 1.00 87.62 109 SER A N 1
ATOM 793 C CA . SER A 1 109 ? 12.618 -3.397 -9.368 1.00 87.62 109 SER A CA 1
ATOM 794 C C . SER A 1 109 ? 12.741 -4.876 -8.991 1.00 87.62 109 SER A C 1
ATOM 796 O O . SER A 1 109 ? 11.730 -5.552 -8.808 1.00 87.62 109 SER A O 1
ATOM 798 N N . VAL A 1 110 ? 13.971 -5.375 -8.817 1.00 90.25 110 VAL A N 1
ATOM 799 C CA . VAL A 1 110 ? 14.221 -6.767 -8.413 1.00 90.25 110 VAL A CA 1
ATOM 800 C C . VAL A 1 110 ? 13.819 -6.980 -6.961 1.00 90.25 110 VAL A C 1
ATOM 802 O O . VAL A 1 110 ? 13.112 -7.937 -6.660 1.00 90.25 110 VAL A O 1
ATOM 805 N N . VAL A 1 111 ? 14.237 -6.094 -6.055 1.00 92.75 111 VAL A N 1
ATOM 806 C CA . VAL A 1 111 ? 13.942 -6.246 -4.626 1.00 92.75 111 VAL A CA 1
ATOM 807 C C . VAL A 1 111 ? 12.444 -6.126 -4.357 1.00 92.75 111 VAL A C 1
ATOM 809 O O . VAL A 1 111 ? 11.890 -6.973 -3.661 1.00 92.75 111 VAL A O 1
ATOM 812 N N . VAL A 1 112 ? 11.781 -5.122 -4.933 1.00 89.94 112 VAL A N 1
ATOM 813 C CA . VAL A 1 112 ? 10.329 -4.939 -4.818 1.00 89.94 112 VAL A CA 1
ATOM 814 C C . VAL A 1 112 ? 9.609 -6.135 -5.433 1.00 89.94 112 VAL A C 1
ATOM 816 O O . VAL A 1 112 ? 8.715 -6.683 -4.798 1.00 89.94 112 VAL A O 1
ATOM 819 N N . GLY A 1 113 ? 10.038 -6.613 -6.607 1.00 88.69 113 GLY A N 1
ATOM 820 C CA . GLY A 1 113 ? 9.475 -7.810 -7.234 1.00 88.69 113 GLY A CA 1
ATOM 821 C C . GLY A 1 113 ? 9.604 -9.068 -6.366 1.00 88.69 113 GLY A C 1
ATOM 822 O O . GLY A 1 113 ? 8.626 -9.785 -6.171 1.00 88.69 113 GLY A O 1
ATOM 823 N N . VAL A 1 114 ? 10.779 -9.325 -5.786 1.00 91.44 114 VAL A N 1
ATOM 824 C CA . VAL A 1 114 ? 11.005 -10.473 -4.890 1.00 91.44 114 VAL A CA 1
ATOM 825 C C . VAL A 1 114 ? 10.189 -10.344 -3.607 1.00 91.44 114 VAL A C 1
ATOM 827 O O . VAL A 1 114 ? 9.535 -11.303 -3.200 1.00 91.44 114 VAL A O 1
ATOM 830 N N . ALA A 1 115 ? 10.184 -9.168 -2.980 1.00 90.69 115 ALA A N 1
ATOM 831 C CA . ALA A 1 115 ? 9.389 -8.916 -1.784 1.00 90.69 115 ALA A CA 1
ATOM 832 C C . ALA A 1 115 ? 7.891 -9.118 -2.054 1.00 90.69 115 ALA A C 1
ATOM 834 O O . ALA A 1 115 ? 7.180 -9.684 -1.227 1.00 90.69 115 ALA A O 1
ATOM 835 N N . TYR A 1 116 ? 7.436 -8.735 -3.245 1.00 87.19 116 TYR A N 1
ATOM 836 C CA . TYR A 1 116 ? 6.074 -8.939 -3.702 1.00 87.19 116 TYR A CA 1
ATOM 837 C C . TYR A 1 116 ? 5.731 -10.431 -3.890 1.00 87.19 116 TYR A C 1
ATOM 839 O O . TYR A 1 116 ? 4.694 -10.892 -3.419 1.00 87.19 116 TYR A O 1
ATOM 847 N N . VAL A 1 117 ? 6.625 -11.221 -4.497 1.00 89.69 117 VAL A N 1
ATOM 848 C CA . VAL A 1 117 ? 6.460 -12.684 -4.612 1.00 89.69 117 VAL A CA 1
ATOM 849 C C . VAL A 1 117 ? 6.392 -13.346 -3.235 1.00 89.69 117 VAL A C 1
ATOM 851 O O . VAL A 1 117 ? 5.536 -14.200 -3.010 1.00 89.69 117 VAL A O 1
ATOM 854 N N . ILE A 1 118 ? 7.255 -12.939 -2.301 1.00 91.75 118 ILE A N 1
ATOM 855 C CA . ILE A 1 118 ? 7.251 -13.455 -0.924 1.00 91.75 118 ILE A CA 1
ATOM 856 C C . ILE A 1 118 ? 5.938 -13.102 -0.221 1.00 91.75 118 ILE A C 1
ATOM 858 O O . ILE A 1 118 ? 5.346 -13.971 0.418 1.00 91.75 118 ILE A O 1
ATOM 862 N N . LEU A 1 119 ? 5.462 -11.861 -0.363 1.00 87.75 119 LEU A N 1
ATOM 863 C CA . LEU A 1 119 ? 4.187 -11.416 0.200 1.00 87.75 119 LEU A CA 1
ATOM 864 C C . LEU A 1 119 ? 3.030 -12.283 -0.312 1.00 87.75 119 LEU A C 1
ATOM 866 O O . LEU A 1 119 ? 2.259 -12.807 0.488 1.00 87.75 119 LEU A O 1
ATOM 870 N N . LEU A 1 120 ? 2.929 -12.479 -1.629 1.00 86.31 120 LEU A N 1
ATOM 871 C CA . LEU A 1 120 ? 1.868 -13.296 -2.217 1.00 86.31 120 LEU A CA 1
ATOM 872 C C . LEU A 1 120 ? 1.960 -14.765 -1.819 1.00 86.31 120 LEU A C 1
ATOM 874 O O . LEU A 1 120 ? 0.936 -15.381 -1.536 1.00 86.31 120 LEU A O 1
ATOM 878 N N . ALA A 1 121 ? 3.167 -15.326 -1.770 1.00 89.62 121 ALA A N 1
ATOM 879 C CA . ALA A 1 121 ? 3.366 -16.690 -1.302 1.00 89.62 121 ALA A CA 1
ATOM 880 C C . ALA A 1 121 ? 2.920 -16.836 0.160 1.00 89.62 121 ALA A C 1
ATOM 882 O O . ALA A 1 121 ? 2.229 -17.795 0.491 1.00 89.62 121 ALA A O 1
ATOM 883 N N . ALA A 1 122 ? 3.252 -15.872 1.022 1.00 88.88 122 ALA A N 1
ATOM 884 C CA . ALA A 1 122 ? 2.828 -15.873 2.417 1.00 88.88 122 ALA A CA 1
ATOM 885 C C . ALA A 1 122 ? 1.301 -15.783 2.555 1.00 88.88 122 ALA A C 1
ATOM 887 O O . ALA A 1 122 ? 0.722 -16.578 3.292 1.00 88.88 122 ALA A O 1
ATOM 888 N N . ILE A 1 123 ? 0.649 -14.878 1.814 1.00 85.06 123 ILE A N 1
ATOM 889 C CA . ILE A 1 123 ? -0.817 -14.751 1.797 1.00 85.06 123 ILE A CA 1
ATOM 890 C C . ILE A 1 123 ? -1.461 -16.045 1.280 1.00 85.06 123 ILE A C 1
ATOM 892 O O . ILE A 1 123 ? -2.381 -16.561 1.906 1.00 85.06 123 ILE A O 1
ATOM 896 N N . GLY A 1 124 ? -0.950 -16.615 0.185 1.00 85.44 124 GLY A N 1
ATOM 897 C CA . GLY A 1 124 ? -1.461 -17.863 -0.384 1.00 85.44 124 GLY A CA 1
ATOM 898 C C . GLY A 1 124 ? -1.303 -19.058 0.558 1.00 85.44 124 GLY A C 1
ATOM 899 O O . GLY A 1 124 ? -2.230 -19.854 0.705 1.00 85.44 124 GLY A O 1
ATOM 900 N N . ILE A 1 125 ? -0.165 -19.166 1.250 1.00 91.06 125 ILE A N 1
ATOM 901 C CA . ILE A 1 125 ? 0.062 -20.193 2.276 1.00 91.06 125 ILE A CA 1
ATOM 902 C C . ILE A 1 125 ? -0.876 -19.979 3.462 1.00 91.06 125 ILE A C 1
ATOM 904 O O . ILE A 1 125 ? -1.457 -20.949 3.937 1.00 91.06 125 ILE A O 1
ATOM 908 N N . LEU A 1 126 ? -1.038 -18.743 3.943 1.00 87.88 126 LEU A N 1
ATOM 909 C CA . LEU A 1 126 ? -1.939 -18.433 5.053 1.00 87.88 126 LEU A CA 1
ATOM 910 C C . LEU A 1 126 ? -3.377 -18.823 4.706 1.00 87.88 126 LEU A C 1
ATOM 912 O O . LEU A 1 126 ? -4.012 -19.519 5.486 1.00 87.88 126 LEU A O 1
ATOM 916 N N . PHE A 1 127 ? -3.844 -18.453 3.513 1.00 85.25 127 PHE A N 1
ATOM 917 C CA . PHE A 1 127 ? -5.178 -18.796 3.031 1.00 85.25 127 PHE A CA 1
ATOM 918 C C . PHE A 1 127 ? -5.363 -20.310 2.882 1.00 85.25 127 PHE A C 1
ATOM 920 O O . PHE A 1 127 ? -6.366 -20.857 3.323 1.00 85.25 127 PHE A O 1
ATOM 927 N N . THR A 1 128 ? -4.363 -21.008 2.334 1.00 88.38 128 THR A N 1
ATOM 928 C CA . THR A 1 128 ? -4.385 -22.476 2.216 1.00 88.38 128 THR A CA 1
ATOM 929 C C . THR A 1 128 ? -4.423 -23.143 3.589 1.00 88.38 128 THR A C 1
ATOM 931 O O . THR A 1 1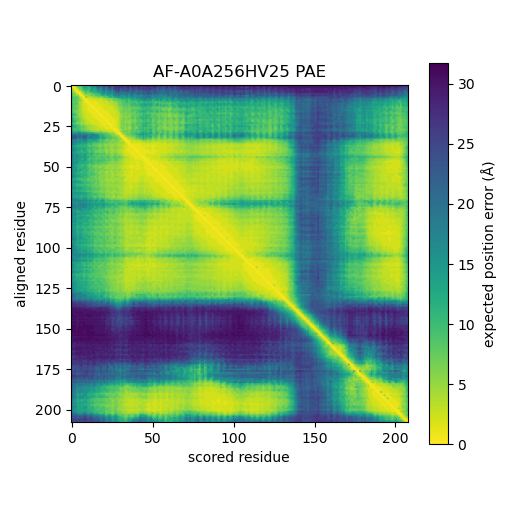28 ? -5.158 -24.100 3.793 1.00 88.38 128 THR A O 1
ATOM 934 N N . ARG A 1 129 ? -3.637 -22.644 4.549 1.00 91.88 129 ARG A N 1
ATOM 935 C CA . ARG A 1 129 ? -3.650 -23.151 5.924 1.00 91.88 129 ARG A CA 1
ATOM 936 C C . ARG A 1 129 ? -4.982 -22.877 6.609 1.00 91.88 129 ARG A C 1
ATOM 938 O O . ARG A 1 129 ? -5.433 -23.755 7.326 1.00 91.88 129 ARG A O 1
ATOM 945 N N . ASN A 1 130 ? -5.591 -21.713 6.384 1.00 86.00 130 ASN A N 1
ATOM 946 C CA . ASN A 1 130 ? -6.913 -21.406 6.922 1.00 86.00 130 ASN A CA 1
ATOM 947 C C . ASN A 1 130 ? -7.952 -22.372 6.360 1.00 86.00 130 ASN A C 1
ATOM 949 O O . ASN A 1 130 ? -8.580 -23.068 7.133 1.00 86.00 130 ASN A O 1
ATOM 953 N N . ALA A 1 131 ? -8.014 -22.534 5.036 1.00 85.50 131 ALA A N 1
ATOM 954 C CA . ALA A 1 131 ? -8.954 -23.450 4.393 1.00 85.50 131 ALA A CA 1
ATOM 955 C C . ALA A 1 131 ? -8.809 -24.906 4.880 1.00 85.50 131 ALA A C 1
ATOM 957 O O . ALA A 1 131 ? -9.801 -25.567 5.161 1.00 85.50 131 ALA A O 1
ATOM 958 N N . LEU A 1 132 ? -7.571 -25.394 5.036 1.00 86.69 132 LEU A N 1
ATOM 959 C CA . LEU A 1 132 ? -7.316 -26.747 5.545 1.00 86.69 132 LEU A CA 1
ATOM 960 C C . LEU A 1 132 ? -7.653 -26.906 7.034 1.00 86.69 132 LEU A C 1
ATOM 962 O O . LEU A 1 132 ? -8.024 -27.998 7.456 1.00 86.69 132 LEU A O 1
ATOM 966 N N . ASN A 1 133 ? -7.478 -25.852 7.833 1.00 80.81 133 ASN A N 1
ATOM 967 C CA . ASN A 1 133 ? -7.848 -25.861 9.246 1.00 80.81 133 ASN A CA 1
ATOM 968 C C . ASN A 1 133 ? -9.369 -25.743 9.418 1.00 80.81 133 ASN A C 1
ATOM 970 O O . ASN A 1 133 ? -9.917 -26.444 10.258 1.00 80.81 133 ASN A O 1
ATOM 974 N N . ASP A 1 134 ? -10.042 -24.956 8.576 1.00 67.50 134 ASP A N 1
ATOM 975 C CA . ASP A 1 134 ? -11.503 -24.850 8.531 1.00 67.50 134 ASP A CA 1
ATOM 976 C C . ASP A 1 134 ? -12.130 -26.212 8.157 1.00 67.50 134 ASP A C 1
ATOM 978 O O . ASP A 1 134 ? -13.137 -26.619 8.730 1.00 67.50 134 ASP A O 1
ATOM 982 N N . GLU A 1 135 ? -11.504 -26.983 7.255 1.00 63.94 135 GLU A N 1
ATOM 983 C CA . GLU A 1 135 ? -11.901 -28.373 6.960 1.00 63.94 135 GLU A CA 1
ATOM 984 C C . GLU A 1 135 ? -11.575 -29.365 8.093 1.00 63.94 135 GLU A C 1
ATOM 986 O O . GLU A 1 135 ? -12.247 -30.391 8.217 1.00 63.94 135 GLU A O 1
ATOM 991 N N . ALA A 1 136 ? -10.560 -29.089 8.919 1.00 57.28 136 ALA A N 1
ATOM 992 C CA . ALA A 1 136 ? -10.205 -29.921 10.069 1.00 57.28 136 ALA A CA 1
ATOM 993 C C . ALA A 1 136 ? -11.143 -29.692 11.269 1.00 57.28 136 ALA A C 1
ATOM 995 O O . ALA A 1 136 ? -11.473 -30.664 11.952 1.00 57.28 136 ALA A O 1
ATOM 996 N N . ASP A 1 137 ? -11.616 -28.458 11.474 1.00 54.53 137 ASP A N 1
ATOM 997 C CA . ASP A 1 137 ? -12.671 -28.129 12.445 1.00 54.53 137 ASP A CA 1
ATOM 998 C C . ASP A 1 137 ? -14.064 -28.549 11.948 1.00 54.53 137 ASP A C 1
ATOM 1000 O O . ASP A 1 137 ? -14.895 -28.971 12.744 1.00 54.53 137 ASP A O 1
ATOM 1004 N N . ALA A 1 138 ? -14.308 -28.625 10.634 1.00 49.75 138 ALA A N 1
ATOM 1005 C CA . ALA A 1 138 ? -15.560 -29.175 10.090 1.00 49.75 138 ALA A CA 1
ATOM 1006 C C . ALA A 1 138 ? -15.779 -30.686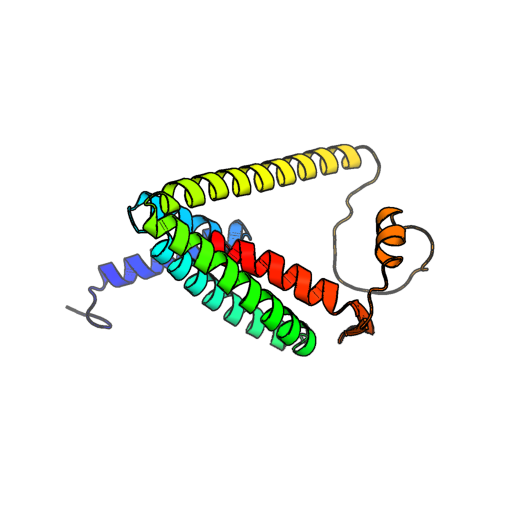 10.373 1.00 49.75 138 ALA A C 1
ATOM 1008 O O . ALA A 1 138 ? -16.836 -31.238 10.047 1.00 49.75 138 ALA A O 1
ATOM 1009 N N . GLY A 1 139 ? -14.799 -31.374 10.975 1.00 42.44 139 GLY A N 1
ATOM 1010 C CA . GLY A 1 139 ? -14.930 -32.725 11.534 1.00 42.44 139 GLY A CA 1
ATOM 1011 C C . GLY A 1 139 ? -15.430 -32.775 12.987 1.00 42.44 139 GLY A C 1
ATOM 1012 O O . GLY A 1 139 ? -15.627 -33.874 13.514 1.00 42.44 139 GLY A O 1
ATOM 1013 N N . GLY A 1 140 ? -15.648 -31.627 13.630 1.00 39.84 140 GLY A N 1
ATOM 1014 C CA . GLY A 1 140 ? -16.115 -31.500 15.006 1.00 39.84 140 GLY A CA 1
ATOM 1015 C C . GLY A 1 140 ? -16.801 -30.153 15.229 1.00 39.84 140 GLY A C 1
ATOM 1016 O O . GLY A 1 140 ? -16.142 -29.176 15.535 1.00 39.84 140 GLY A O 1
ATOM 1017 N N . ASP A 1 141 ? -18.131 -30.176 15.134 1.00 36.69 141 ASP A N 1
ATOM 1018 C CA . ASP A 1 141 ? -19.078 -29.055 15.229 1.00 36.69 141 ASP A CA 1
ATOM 1019 C C . ASP A 1 141 ? -19.181 -28.110 14.014 1.00 36.69 141 ASP A C 1
ATOM 1021 O O . ASP A 1 141 ? -18.242 -27.834 13.279 1.00 36.69 141 ASP A O 1
ATOM 1025 N N . GLY A 1 142 ? -20.437 -27.763 13.714 1.00 28.84 142 GLY A N 1
ATOM 1026 C CA . GLY A 1 142 ? -20.905 -27.192 12.450 1.00 28.84 142 GLY A CA 1
ATOM 1027 C C . GLY A 1 142 ? -20.594 -25.702 12.244 1.00 28.84 142 GLY A C 1
ATOM 1028 O O . GLY A 1 142 ? -19.906 -25.081 13.040 1.00 28.84 142 GLY A O 1
ATOM 1029 N N . PRO A 1 143 ? -21.106 -25.112 11.149 1.00 33.16 143 PRO A N 1
ATOM 1030 C CA . PRO A 1 143 ? -20.533 -23.925 10.529 1.00 33.16 143 PRO A CA 1
ATOM 1031 C C . PRO A 1 143 ? -20.762 -22.668 11.372 1.00 33.16 143 PRO A C 1
ATOM 1033 O O . PRO A 1 143 ? -21.896 -22.197 11.489 1.00 33.16 143 PRO A O 1
ATOM 1036 N N . GLU A 1 144 ? -19.684 -22.070 11.874 1.00 32.34 144 GLU A N 1
ATOM 1037 C CA . GLU A 1 144 ? -19.700 -20.694 12.369 1.00 32.34 144 GLU A CA 1
ATOM 1038 C C . GLU A 1 144 ? -19.745 -19.739 11.173 1.00 32.34 144 GLU A C 1
ATOM 1040 O O . GLU A 1 144 ? -18.749 -19.229 10.666 1.00 32.34 144 GLU A O 1
ATOM 1045 N N . ALA A 1 145 ? -20.962 -19.551 10.667 1.00 29.31 145 ALA A N 1
ATOM 1046 C CA . ALA A 1 145 ? -21.293 -18.436 9.808 1.00 29.31 145 ALA A CA 1
ATOM 1047 C C . ALA A 1 145 ? -21.165 -17.149 10.632 1.00 29.31 145 ALA A C 1
ATOM 1049 O O . ALA A 1 145 ? -22.003 -16.865 11.489 1.00 29.31 145 ALA A O 1
ATOM 1050 N N . GLU A 1 146 ? -20.134 -16.358 10.349 1.00 32.59 146 GLU A N 1
ATOM 1051 C CA . GLU A 1 146 ? -20.064 -14.962 10.768 1.00 32.59 146 GLU A CA 1
ATOM 1052 C C . GLU A 1 146 ? -21.263 -14.208 10.159 1.00 32.59 146 GLU A C 1
ATOM 1054 O O . GLU A 1 146 ? -21.253 -13.808 8.993 1.00 32.59 146 GLU A O 1
ATOM 1059 N N . SER A 1 147 ? -22.343 -14.061 10.932 1.00 24.64 147 SER A N 1
ATOM 1060 C CA . SER A 1 147 ? -23.481 -13.206 10.598 1.00 24.64 147 SER A CA 1
ATOM 1061 C C . SER A 1 147 ? -23.580 -12.072 11.606 1.00 24.64 147 SER A C 1
ATOM 1063 O O . SER A 1 147 ? -23.708 -12.303 12.810 1.00 24.64 147 SER A O 1
ATOM 1065 N N . GLU A 1 148 ? -23.567 -10.847 11.096 1.00 29.75 148 GLU A N 1
ATOM 1066 C CA . GLU A 1 148 ? -23.956 -9.654 11.833 1.00 29.75 148 GLU A CA 1
ATOM 1067 C C . GLU A 1 148 ? -25.375 -9.789 12.417 1.00 29.75 148 GLU A C 1
ATOM 1069 O O . GLU A 1 148 ? -26.322 -10.134 11.710 1.00 29.75 148 GLU A O 1
ATOM 1074 N N . GLY A 1 149 ? -25.531 -9.387 13.683 1.00 23.39 149 GLY A N 1
ATOM 1075 C CA . GLY A 1 149 ? -26.775 -8.810 14.197 1.00 23.39 149 GLY A CA 1
ATOM 1076 C C . GLY A 1 149 ? -27.619 -9.670 15.145 1.00 23.39 149 GLY A C 1
ATOM 1077 O O . GLY A 1 149 ? -28.432 -10.476 14.709 1.00 23.39 149 GLY A O 1
ATOM 1078 N N . GLY A 1 150 ? -27.581 -9.317 16.437 1.00 24.72 150 GLY A N 1
ATOM 1079 C CA . GLY A 1 150 ? -28.794 -9.291 17.266 1.00 24.72 150 GLY A CA 1
ATOM 1080 C C . GLY A 1 150 ? -28.852 -10.198 18.499 1.00 24.72 150 GLY A C 1
ATOM 1081 O O . GLY A 1 150 ? -29.257 -11.347 18.409 1.00 24.72 150 GLY A O 1
ATOM 1082 N N . SER A 1 151 ? -28.634 -9.558 19.655 1.00 28.92 151 SER A N 1
ATOM 1083 C CA . SER A 1 151 ? -29.253 -9.783 20.978 1.00 28.92 151 SER A CA 1
ATOM 1084 C C . SER A 1 151 ? -29.040 -11.099 21.742 1.00 28.92 151 SER A C 1
ATOM 1086 O O . SER A 1 151 ? -29.511 -12.153 21.337 1.00 28.92 151 SER A O 1
ATOM 1088 N N . ASP A 1 152 ? -28.504 -10.903 22.954 1.00 34.12 152 ASP A N 1
ATOM 1089 C CA . ASP A 1 152 ? -28.522 -11.759 24.145 1.00 34.12 152 ASP A CA 1
ATOM 1090 C C . ASP A 1 152 ? -27.826 -13.123 24.046 1.00 34.12 152 ASP A C 1
ATOM 1092 O O . ASP A 1 152 ? -28.300 -14.027 23.371 1.00 34.12 152 ASP A O 1
ATOM 1096 N N . VAL A 1 153 ? -26.743 -13.289 24.826 1.00 33.53 153 VAL A N 1
ATOM 1097 C CA . VAL A 1 153 ? -26.588 -14.316 25.885 1.00 33.53 153 VAL A CA 1
ATOM 1098 C C . VAL A 1 153 ? -25.129 -14.334 26.406 1.00 33.53 153 VAL A C 1
ATOM 1100 O O . VAL A 1 153 ? -24.188 -14.615 25.679 1.00 33.53 153 VAL A O 1
ATOM 1103 N N . THR A 1 154 ? -24.997 -13.985 27.694 1.00 35.81 154 THR A N 1
ATOM 1104 C CA . THR A 1 154 ? -23.927 -14.234 28.699 1.00 35.81 154 THR A CA 1
ATOM 1105 C C . THR A 1 154 ? -22.423 -14.135 28.342 1.00 35.81 154 THR A C 1
ATOM 1107 O O . THR A 1 154 ? -21.909 -14.935 27.568 1.00 35.81 154 THR A O 1
ATOM 1110 N N . PRO A 1 155 ? -21.666 -13.248 29.025 1.00 47.50 155 PRO A N 1
ATOM 1111 C CA . PRO A 1 155 ? -20.239 -13.034 28.799 1.00 47.50 155 PRO A CA 1
ATOM 1112 C C . PRO A 1 155 ? -19.366 -13.848 29.764 1.00 47.50 155 PRO A C 1
ATOM 1114 O O . PRO A 1 155 ? -18.993 -13.301 30.798 1.00 47.50 155 PRO A O 1
ATOM 1117 N N . GLU A 1 156 ? -18.995 -15.104 29.477 1.00 52.09 156 GLU A N 1
ATOM 1118 C CA . GLU A 1 156 ? -17.977 -15.730 30.349 1.00 52.09 156 GLU A CA 1
ATOM 1119 C C . GLU A 1 156 ? -17.009 -16.784 29.781 1.00 52.09 156 GLU A C 1
ATOM 1121 O O . GLU A 1 156 ? -15.922 -16.866 30.348 1.00 52.09 156 GLU A O 1
ATOM 1126 N N . ASP A 1 157 ? -17.243 -17.485 28.660 1.00 46.94 157 ASP A N 1
ATOM 1127 C CA . ASP A 1 157 ? -16.457 -18.723 28.430 1.00 46.94 157 ASP A CA 1
ATOM 1128 C C . ASP A 1 157 ? -15.575 -18.886 27.179 1.00 46.94 157 ASP A C 1
ATOM 1130 O O . ASP A 1 157 ? -14.879 -19.889 27.122 1.00 46.94 157 ASP A O 1
ATOM 1134 N N . ASP A 1 158 ? -15.410 -17.908 26.277 1.00 53.94 158 ASP A N 1
ATOM 1135 C CA . ASP A 1 158 ? -14.457 -18.070 25.152 1.00 53.94 158 ASP A CA 1
ATOM 1136 C C . ASP A 1 158 ? -13.569 -16.845 24.923 1.00 53.94 158 ASP A C 1
ATOM 1138 O O . ASP A 1 158 ? -13.667 -16.111 23.941 1.00 53.94 158 ASP A O 1
ATOM 1142 N N . VAL A 1 159 ? -12.646 -16.609 25.859 1.00 55.22 159 VAL A N 1
ATOM 1143 C CA . VAL A 1 159 ? -11.535 -15.673 25.634 1.00 55.22 159 VAL A CA 1
ATOM 1144 C C . VAL A 1 159 ? -10.257 -16.484 25.393 1.00 55.22 159 VAL A C 1
ATOM 1146 O O . VAL A 1 159 ? -9.690 -16.986 26.371 1.00 55.22 159 VAL A O 1
ATOM 1149 N N . PRO A 1 160 ? -9.757 -16.576 24.139 1.00 61.38 160 PRO A N 1
ATOM 1150 C CA . PRO A 1 160 ? -8.503 -17.251 23.809 1.00 61.38 160 PRO A CA 1
ATOM 1151 C C . PRO A 1 160 ? -7.353 -16.787 24.715 1.00 61.38 160 PRO A C 1
ATOM 1153 O O . PRO A 1 160 ? -7.223 -15.595 25.009 1.00 61.38 160 PRO A O 1
ATOM 1156 N N . GLU A 1 161 ? -6.464 -17.690 25.146 1.00 57.50 161 GLU A N 1
ATOM 1157 C CA . GLU A 1 161 ? -5.354 -17.342 26.058 1.00 57.50 161 GLU A CA 1
ATOM 1158 C C . GLU A 1 161 ? -4.447 -16.224 25.506 1.00 57.50 161 GLU A C 1
ATOM 1160 O O . GLU A 1 161 ? -3.895 -15.411 26.255 1.00 57.50 161 GLU A O 1
ATOM 1165 N N . ILE A 1 162 ? -4.354 -16.126 24.178 1.00 57.56 162 ILE A N 1
ATOM 1166 C CA . ILE A 1 162 ? -3.651 -15.061 23.455 1.00 57.56 162 ILE A CA 1
ATOM 1167 C C . ILE A 1 162 ? -4.342 -13.704 23.664 1.00 57.56 162 ILE A C 1
ATOM 1169 O O . ILE A 1 162 ? -3.662 -12.703 23.892 1.00 57.56 162 ILE A O 1
ATOM 1173 N N . ALA A 1 163 ? -5.677 -13.665 23.687 1.00 52.69 163 ALA A N 1
ATOM 1174 C CA . ALA A 1 163 ? -6.451 -12.454 23.952 1.00 52.69 163 ALA A CA 1
ATOM 1175 C C . ALA A 1 163 ? -6.278 -11.975 25.405 1.00 52.69 163 ALA A C 1
ATOM 1177 O O . ALA A 1 163 ? -6.112 -10.776 25.634 1.00 52.69 163 ALA A O 1
ATOM 1178 N N . ARG A 1 164 ? -6.180 -12.887 26.388 1.00 57.06 164 ARG A N 1
ATOM 1179 C CA . ARG A 1 164 ? -5.813 -12.526 27.778 1.00 57.06 164 ARG A CA 1
ATOM 1180 C C . ARG A 1 164 ? -4.395 -11.952 27.870 1.00 57.06 164 ARG A C 1
ATOM 1182 O O . ARG A 1 164 ? -4.164 -10.995 28.608 1.00 57.06 164 ARG A O 1
ATOM 1189 N N . LYS A 1 165 ? -3.446 -12.496 27.100 1.00 57.69 165 LYS A N 1
ATOM 1190 C CA . LYS A 1 165 ? -2.043 -12.050 27.099 1.00 57.69 165 LYS A CA 1
ATOM 1191 C C . LYS A 1 165 ? -1.844 -10.704 26.396 1.00 57.69 165 LYS A C 1
ATOM 1193 O O . LYS A 1 165 ? -1.051 -9.893 26.866 1.00 57.69 165 LYS A O 1
ATOM 1198 N N . ILE A 1 166 ? -2.598 -10.418 25.338 1.00 55.66 166 ILE A N 1
ATOM 1199 C CA . ILE A 1 166 ? -2.567 -9.124 24.637 1.00 55.66 166 ILE A CA 1
ATOM 1200 C C . ILE A 1 166 ? -3.260 -8.030 25.466 1.00 55.66 166 ILE A C 1
ATOM 1202 O O . ILE A 1 166 ? -2.727 -6.929 25.574 1.00 55.66 166 ILE A O 1
ATOM 1206 N N . LYS A 1 167 ? -4.358 -8.352 26.167 1.00 54.25 167 LYS A N 1
ATOM 1207 C CA . LYS A 1 167 ? -5.038 -7.425 27.096 1.00 54.25 167 LYS A CA 1
ATOM 1208 C C . LYS A 1 167 ? -4.180 -7.033 28.310 1.00 54.25 167 LYS A C 1
ATOM 1210 O O . LYS A 1 167 ? -4.473 -6.052 28.985 1.00 54.25 167 LYS A O 1
ATOM 1215 N N . SER A 1 168 ? -3.107 -7.781 28.585 1.00 55.56 168 SER A N 1
ATOM 1216 C CA . SER A 1 168 ? -2.152 -7.459 29.653 1.00 55.56 168 SER A CA 1
ATOM 1217 C C . SER A 1 168 ? -1.192 -6.315 29.291 1.00 55.56 168 SER A C 1
ATOM 1219 O O . SER A 1 168 ? -0.632 -5.680 30.184 1.00 55.56 168 SER A O 1
ATOM 1221 N N . TYR A 1 169 ? -1.055 -5.986 28.000 1.00 53.28 169 TYR A N 1
ATOM 1222 C CA . TYR A 1 169 ? -0.307 -4.820 27.534 1.00 53.28 169 TYR A CA 1
ATOM 1223 C C . TYR A 1 169 ? -1.233 -3.605 27.388 1.00 53.28 169 TYR A C 1
ATOM 1225 O O . TYR A 1 169 ? -1.519 -3.135 26.291 1.00 53.28 169 TYR A O 1
ATOM 1233 N N . ASN A 1 170 ? -1.671 -3.053 28.520 1.00 55.12 170 ASN A N 1
ATOM 1234 C CA . ASN A 1 170 ? -2.230 -1.700 28.569 1.00 55.12 170 ASN A CA 1
ATOM 1235 C C . ASN A 1 170 ? -1.089 -0.693 28.390 1.00 55.12 170 ASN A C 1
ATOM 1237 O O . ASN A 1 170 ? -0.506 -0.235 29.370 1.00 55.12 170 ASN A O 1
ATOM 1241 N N . VAL A 1 171 ? -0.719 -0.383 27.144 1.00 58.00 171 VAL A N 1
ATOM 1242 C CA . VAL A 1 171 ? 0.305 0.632 26.861 1.00 58.00 171 VAL A CA 1
ATOM 1243 C C . VAL A 1 171 ? -0.372 2.011 26.848 1.00 58.00 171 VAL A C 1
ATOM 1245 O O . VAL A 1 171 ? -1.081 2.321 25.888 1.00 58.00 171 VAL A O 1
ATOM 1248 N N . PRO A 1 172 ? -0.205 2.857 27.881 1.00 55.16 172 PRO A N 1
ATOM 1249 C CA . PRO A 1 172 ? -0.817 4.184 27.906 1.00 55.16 172 PRO A CA 1
ATOM 1250 C C . PRO A 1 172 ? -0.197 5.084 26.817 1.00 55.16 172 PRO A C 1
ATOM 1252 O O . PRO A 1 172 ? 1.008 4.980 26.566 1.00 55.16 172 PRO A O 1
ATOM 1255 N N . PRO A 1 173 ? -0.959 5.996 26.181 1.00 63.09 173 PRO A N 1
ATOM 1256 C CA . PRO A 1 173 ? -2.325 6.420 26.508 1.00 63.09 173 PRO A CA 1
ATOM 1257 C C . PRO A 1 173 ? -3.424 5.615 25.785 1.00 63.09 173 PRO A C 1
ATOM 1259 O O . PRO A 1 173 ? -3.330 5.344 24.587 1.00 63.09 173 PRO A O 1
ATOM 1262 N N . MET A 1 174 ? -4.479 5.266 26.527 1.00 67.00 174 MET A N 1
ATOM 1263 C CA . MET A 1 174 ? -5.681 4.588 26.025 1.00 67.00 174 MET A CA 1
ATOM 1264 C C . MET A 1 174 ? -6.690 5.616 25.508 1.00 67.00 174 MET A C 1
ATOM 1266 O O . MET A 1 174 ? -6.825 6.702 26.075 1.00 67.00 174 MET A O 1
ATOM 1270 N N . MET A 1 175 ? -7.388 5.282 24.429 1.00 64.44 175 MET A N 1
ATOM 1271 C CA . MET A 1 175 ? -8.417 6.120 23.824 1.00 64.44 175 MET A CA 1
ATOM 1272 C C . MET A 1 175 ? -9.713 5.331 23.709 1.00 64.44 175 MET A C 1
ATOM 1274 O O . MET A 1 175 ? -9.693 4.197 23.238 1.00 64.44 175 MET A O 1
ATOM 1278 N N . THR A 1 176 ? -10.824 5.949 24.096 1.00 66.25 176 THR A N 1
ATOM 1279 C CA . THR A 1 176 ? -12.167 5.432 23.836 1.00 66.25 176 THR A CA 1
ATOM 1280 C C . THR A 1 176 ? -12.553 5.718 22.386 1.00 66.25 176 THR A C 1
ATOM 1282 O O . THR A 1 176 ? -12.496 6.869 21.932 1.00 66.25 176 THR A O 1
ATOM 1285 N N . LEU A 1 177 ? -12.890 4.659 21.653 1.00 65.69 177 LEU A N 1
ATOM 1286 C CA . LEU A 1 177 ? -13.415 4.714 20.291 1.00 65.69 177 LEU A CA 1
ATOM 1287 C C . LEU A 1 177 ? -14.919 5.009 20.309 1.00 65.69 177 LEU A C 1
ATOM 1289 O O . LEU A 1 177 ? -15.571 4.918 21.352 1.00 65.69 177 LEU A O 1
ATOM 1293 N N . ALA A 1 178 ? -15.477 5.336 19.143 1.00 58.03 178 ALA A N 1
ATOM 1294 C CA . ALA A 1 178 ? -16.908 5.586 18.962 1.00 58.03 178 ALA A CA 1
ATOM 1295 C C . ALA A 1 178 ? -17.819 4.423 19.422 1.00 58.03 178 ALA A C 1
ATOM 1297 O O . ALA A 1 178 ? -18.951 4.670 19.827 1.00 58.03 178 ALA A O 1
ATOM 1298 N N . ASP A 1 179 ? -17.308 3.189 19.422 1.00 57.34 179 ASP A N 1
ATOM 1299 C CA . ASP A 1 179 ? -17.996 1.959 19.853 1.00 57.34 179 ASP A CA 1
ATOM 1300 C C . ASP A 1 179 ? -17.847 1.662 21.368 1.00 57.34 179 ASP A C 1
ATOM 1302 O O . ASP A 1 179 ? -18.292 0.643 21.884 1.00 57.34 179 ASP A O 1
ATOM 1306 N N . GLY A 1 180 ? -17.176 2.539 22.124 1.00 58.97 180 GLY A N 1
ATOM 1307 C CA . GLY A 1 180 ? -16.937 2.350 23.563 1.00 58.97 180 GLY A CA 1
ATOM 1308 C C . GLY A 1 180 ? -15.786 1.396 23.908 1.00 58.97 180 GLY A C 1
ATOM 1309 O O . GLY A 1 180 ? -15.458 1.239 25.085 1.00 58.97 180 GLY A O 1
ATOM 1310 N N . SER A 1 181 ? -15.124 0.806 22.910 1.00 61.41 181 SER A N 1
ATOM 1311 C CA . SER A 1 181 ? -13.886 0.043 23.080 1.00 61.41 181 SER A CA 1
ATOM 1312 C C . SER A 1 181 ? -12.693 0.959 23.395 1.00 61.41 181 SER A C 1
ATOM 1314 O O . SER A 1 181 ? -12.598 2.084 22.900 1.00 61.41 181 SER A O 1
ATOM 1316 N N . GLU A 1 182 ? -11.771 0.492 24.242 1.00 66.38 182 GLU A N 1
ATOM 1317 C CA . GLU A 1 182 ? -10.525 1.203 24.547 1.00 66.38 182 GLU A CA 1
ATOM 1318 C C . GLU A 1 182 ? -9.361 0.595 23.759 1.00 66.38 182 GLU A C 1
ATOM 1320 O O . GLU A 1 182 ? -9.068 -0.593 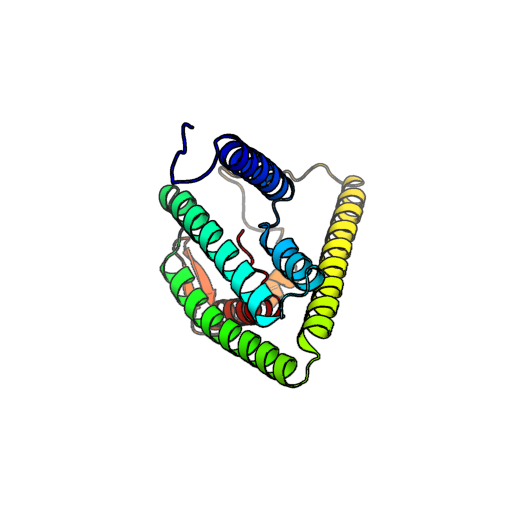23.894 1.00 66.38 182 GLU A O 1
ATOM 1325 N N . ALA A 1 183 ? -8.652 1.413 22.980 1.00 67.88 183 ALA A N 1
ATOM 1326 C CA . ALA A 1 183 ? -7.436 0.991 22.288 1.00 67.88 183 ALA A CA 1
ATOM 1327 C C . ALA A 1 183 ? -6.246 1.889 22.636 1.00 67.88 183 ALA A C 1
ATOM 1329 O O . ALA A 1 183 ? -6.380 3.094 22.863 1.00 67.88 183 ALA A O 1
ATOM 1330 N N . SER A 1 184 ? -5.052 1.296 22.654 1.00 76.75 184 SER A N 1
ATOM 1331 C CA . SER A 1 184 ? -3.814 2.025 22.917 1.00 76.75 184 SER A CA 1
ATOM 1332 C C . SER A 1 184 ? -3.403 2.858 21.703 1.00 76.75 184 SER A C 1
ATOM 1334 O O . SER A 1 184 ? -3.255 2.343 20.590 1.00 76.75 184 SER A O 1
ATOM 1336 N N . LEU A 1 185 ? -3.113 4.138 21.930 1.00 78.50 185 LEU A N 1
ATOM 1337 C CA . LEU A 1 185 ? -2.614 5.061 20.911 1.00 78.50 185 LEU A CA 1
ATOM 1338 C C . LEU A 1 185 ? -1.362 4.530 20.194 1.00 78.50 185 LEU A C 1
ATOM 1340 O O . LEU A 1 185 ? -1.228 4.678 18.978 1.00 78.50 185 LEU A O 1
ATOM 1344 N N . TRP A 1 186 ? -0.451 3.898 20.938 1.00 76.69 186 TRP A N 1
ATOM 1345 C CA . TRP A 1 186 ? 0.791 3.339 20.399 1.00 76.69 186 TRP A CA 1
ATOM 1346 C C . TRP A 1 186 ? 0.543 2.128 19.513 1.00 76.69 186 TRP A C 1
ATOM 1348 O O . TRP A 1 186 ? 1.223 1.959 18.507 1.00 76.69 186 TRP A O 1
ATOM 1358 N N . THR A 1 187 ? -0.448 1.306 19.855 1.00 78.44 187 THR A N 1
ATOM 1359 C CA . THR A 1 187 ? -0.822 0.167 19.012 1.00 78.44 187 THR A CA 1
ATOM 1360 C C . THR A 1 187 ? -1.442 0.638 17.703 1.00 78.44 187 THR A C 1
ATOM 1362 O O . THR A 1 187 ? -1.029 0.178 16.647 1.00 78.44 187 THR A O 1
ATOM 1365 N N . ILE A 1 188 ? -2.327 1.638 17.746 1.00 81.62 188 ILE A N 1
ATOM 1366 C CA . ILE A 1 188 ? -2.949 2.215 16.548 1.00 81.62 188 ILE A CA 1
ATOM 1367 C C . ILE A 1 188 ? -1.881 2.854 15.655 1.00 81.62 188 ILE A C 1
ATOM 1369 O O . ILE A 1 188 ? -1.734 2.503 14.489 1.00 81.62 188 ILE A O 1
ATOM 1373 N N . THR A 1 189 ? -1.087 3.776 16.195 1.00 83.94 189 THR A N 1
ATOM 1374 C CA . THR A 1 189 ? -0.056 4.469 15.407 1.00 83.94 189 THR A CA 1
ATOM 1375 C C . THR A 1 189 ? 1.059 3.528 14.947 1.00 83.94 189 THR A C 1
ATOM 1377 O O . THR A 1 189 ? 1.559 3.688 13.837 1.00 83.94 189 THR A O 1
ATOM 1380 N N . GLY A 1 190 ? 1.410 2.518 15.747 1.00 86.12 190 GLY A N 1
ATOM 1381 C CA . GLY A 1 190 ? 2.391 1.489 15.407 1.00 86.12 190 GLY A CA 1
ATOM 1382 C C . GLY A 1 190 ? 1.921 0.562 14.287 1.00 86.12 190 GLY A C 1
ATOM 1383 O O . GLY A 1 190 ? 2.657 0.356 13.324 1.00 86.12 190 GLY A O 1
ATOM 1384 N N . VAL A 1 191 ? 0.683 0.063 14.359 1.00 85.56 191 VAL A N 1
ATOM 1385 C CA . VAL A 1 191 ? 0.065 -0.717 13.274 1.00 85.56 191 VAL A CA 1
ATOM 1386 C C . VAL A 1 191 ? -0.043 0.142 12.017 1.00 85.56 191 VAL A C 1
ATOM 1388 O O . VAL A 1 191 ? 0.378 -0.294 10.949 1.00 85.56 191 VAL A O 1
ATOM 1391 N N . GLY A 1 192 ? -0.499 1.391 12.145 1.00 86.00 192 GLY A N 1
ATOM 1392 C CA . GLY A 1 192 ? -0.568 2.337 11.031 1.00 86.00 192 GLY A CA 1
ATOM 1393 C C . GLY A 1 192 ? 0.796 2.580 10.392 1.00 86.00 192 GLY A C 1
ATOM 1394 O O . GLY A 1 192 ? 0.915 2.551 9.173 1.00 86.00 192 GLY A O 1
ATOM 1395 N N . GLY A 1 193 ? 1.846 2.744 11.198 1.00 88.94 193 GLY A N 1
ATOM 1396 C CA . GLY A 1 193 ? 3.221 2.878 10.721 1.00 88.94 193 GLY A CA 1
ATOM 1397 C C . GLY A 1 193 ? 3.743 1.632 10.016 1.00 88.94 193 GLY A C 1
ATOM 1398 O O . GLY A 1 193 ? 4.359 1.752 8.960 1.00 88.94 193 GLY A O 1
ATOM 1399 N N . GLY A 1 194 ? 3.464 0.438 10.544 1.00 88.62 194 GLY A N 1
ATOM 1400 C CA . GLY A 1 194 ? 3.837 -0.827 9.909 1.00 88.62 194 GLY A CA 1
ATOM 1401 C C . GLY A 1 194 ? 3.141 -1.028 8.564 1.00 88.62 194 GLY A C 1
ATOM 1402 O O . GLY A 1 194 ? 3.801 -1.292 7.558 1.00 88.62 194 GLY A O 1
ATOM 1403 N N . VAL A 1 195 ? 1.821 -0.820 8.527 1.00 88.00 195 VAL A N 1
ATOM 1404 C CA . VAL A 1 195 ? 1.029 -0.856 7.291 1.00 88.00 195 VAL A CA 1
ATOM 1405 C C . VAL A 1 195 ? 1.546 0.194 6.313 1.00 88.00 195 VAL A C 1
ATOM 1407 O O . VAL A 1 195 ? 1.834 -0.140 5.169 1.00 88.00 195 VAL A O 1
ATOM 1410 N N . GLY A 1 196 ? 1.755 1.433 6.763 1.00 88.50 196 GLY A N 1
ATOM 1411 C CA . GLY A 1 196 ? 2.295 2.517 5.949 1.00 88.50 196 GLY A CA 1
ATOM 1412 C C . GLY A 1 196 ? 3.666 2.195 5.361 1.00 88.50 196 GLY A C 1
ATOM 1413 O O . GLY A 1 196 ? 3.900 2.468 4.190 1.00 88.50 196 GLY A O 1
ATOM 1414 N N . LEU A 1 197 ? 4.557 1.559 6.124 1.00 91.19 197 LEU A N 1
ATOM 1415 C CA . LEU A 1 197 ? 5.887 1.164 5.657 1.00 91.19 197 LEU A CA 1
ATOM 1416 C C . LEU A 1 197 ? 5.819 0.110 4.556 1.00 91.19 197 LEU A C 1
ATOM 1418 O O . LEU A 1 197 ? 6.470 0.266 3.524 1.00 91.19 197 LEU A O 1
ATOM 1422 N N . ILE A 1 198 ? 5.003 -0.930 4.739 1.00 89.31 198 ILE A N 1
ATOM 1423 C CA . ILE A 1 198 ? 4.787 -1.960 3.713 1.00 89.31 198 ILE A CA 1
ATOM 1424 C C . ILE A 1 198 ? 4.138 -1.335 2.475 1.00 89.31 198 ILE A C 1
ATOM 1426 O O . ILE A 1 198 ? 4.548 -1.607 1.348 1.00 89.31 198 ILE A O 1
ATOM 1430 N N . SER A 1 199 ? 3.167 -0.450 2.687 1.00 87.50 199 SER A N 1
ATOM 1431 C CA . SER A 1 199 ? 2.438 0.229 1.622 1.00 87.50 199 SER A CA 1
ATOM 1432 C C . SER A 1 199 ? 3.334 1.179 0.821 1.00 87.50 199 SER A C 1
ATOM 1434 O O . SER A 1 199 ? 3.302 1.152 -0.404 1.00 87.50 199 SER A O 1
ATOM 1436 N N . GLY A 1 200 ? 4.214 1.938 1.477 1.00 86.56 200 GLY A N 1
ATOM 1437 C CA . GLY A 1 200 ? 5.209 2.789 0.818 1.00 86.56 200 GLY A CA 1
ATOM 1438 C C . GLY A 1 200 ? 6.347 2.013 0.148 1.00 86.56 200 GLY A C 1
ATOM 1439 O O . GLY A 1 200 ? 6.942 2.512 -0.803 1.00 86.56 200 GLY A O 1
ATOM 1440 N N . PHE A 1 201 ? 6.649 0.796 0.613 1.00 89.88 201 PHE A N 1
ATOM 1441 C CA . PHE A 1 201 ? 7.699 -0.051 0.038 1.00 89.88 201 PHE A CA 1
ATOM 1442 C C . PHE A 1 201 ? 7.220 -0.900 -1.150 1.00 89.88 201 PHE A C 1
ATOM 1444 O O . PHE A 1 201 ? 7.953 -1.069 -2.119 1.00 89.88 201 PHE A O 1
ATOM 1451 N N . LEU A 1 202 ? 6.001 -1.446 -1.084 1.00 87.62 202 LEU A N 1
ATOM 1452 C CA . LEU A 1 202 ? 5.449 -2.359 -2.097 1.00 87.62 202 LEU A CA 1
ATOM 1453 C C . LEU A 1 202 ? 4.338 -1.736 -2.947 1.00 87.62 202 LEU A C 1
ATOM 1455 O O . LEU A 1 202 ? 3.914 -2.332 -3.937 1.00 87.62 202 LEU A O 1
ATOM 1459 N N . GLY A 1 203 ? 3.822 -0.568 -2.567 1.00 80.00 203 GLY A N 1
ATOM 1460 C CA . GLY A 1 203 ? 2.663 0.036 -3.224 1.00 80.00 203 GLY A CA 1
ATOM 1461 C C . GLY A 1 203 ? 1.375 -0.761 -3.024 1.00 80.00 203 GLY A C 1
ATOM 1462 O O . GLY A 1 203 ? 0.454 -0.632 -3.827 1.00 80.00 203 GLY A O 1
ATOM 1463 N N . VAL A 1 204 ? 1.310 -1.612 -1.997 1.00 74.81 204 VAL A N 1
ATOM 1464 C CA . VAL A 1 204 ? 0.133 -2.434 -1.695 1.00 74.81 204 VAL A CA 1
ATOM 1465 C C . VAL A 1 204 ? -0.626 -1.763 -0.561 1.00 74.81 204 VAL A C 1
ATOM 1467 O O . VAL A 1 204 ? -0.126 -1.659 0.559 1.00 74.81 204 VAL A O 1
ATOM 1470 N N . GLY A 1 205 ? -1.809 -1.237 -0.860 1.00 63.84 205 GLY A N 1
ATOM 1471 C CA . GLY A 1 205 ? -2.693 -0.650 0.140 1.00 63.84 205 GLY A CA 1
ATOM 1472 C C . GLY A 1 205 ? -3.695 -1.667 0.655 1.00 63.84 205 GLY A C 1
ATOM 1473 O O . GLY A 1 205 ? -4.271 -2.413 -0.133 1.00 63.84 205 GLY A O 1
ATOM 1474 N N . GLY A 1 206 ? -3.935 -1.670 1.966 1.00 53.69 206 GLY A N 1
ATOM 1475 C CA . GLY A 1 206 ? -5.004 -2.453 2.588 1.00 53.69 206 GLY A CA 1
ATOM 1476 C C . GLY A 1 206 ? -6.366 -1.797 2.390 1.00 53.69 206 GLY A C 1
ATOM 1477 O O . GLY A 1 206 ? -7.017 -1.483 3.372 1.00 53.69 206 GLY A O 1
ATOM 1478 N N . GLY A 1 207 ? -6.735 -1.494 1.140 1.00 49.12 207 GLY A N 1
ATOM 1479 C CA . GLY A 1 207 ? -7.986 -0.823 0.770 1.00 49.12 207 GLY A CA 1
ATOM 1480 C C . GLY A 1 207 ? -9.212 -1.722 0.928 1.00 49.12 207 GLY A C 1
ATOM 1481 O O . GLY A 1 207 ? -9.956 -1.892 -0.038 1.00 49.12 207 GLY A O 1
ATOM 1482 N N . PHE A 1 208 ? -9.354 -2.315 2.109 1.00 40.06 208 PHE A N 1
ATOM 1483 C CA . PHE A 1 208 ? -10.495 -3.090 2.573 1.00 40.06 208 PHE A CA 1
ATOM 1484 C C . PHE A 1 208 ? -11.165 -2.291 3.690 1.00 40.06 208 PHE A C 1
ATOM 1486 O O . PHE A 1 208 ? -10.420 -1.762 4.550 1.00 40.06 208 PHE A O 1
#

Radius of gyration: 21.4 Å; Cα contacts (8 Å, |Δi|>4): 206; chains: 1; bounding box: 51×46×67 Å